Protein AF-0000000065774270 (afdb_homodimer)

Radius of gyration: 23.61 Å; Cα contacts (8 Å, |Δi|>4): 641; chains: 2; bounding box: 42×77×56 Å

Foldseek 3Di:
DDFQQQLQVQLLQLLLLLLCVLVHPQFNAWDDKDTDRQKIKTKTFAADDDDPVSLVSSLVSSVVQLVVQFFWDKDWAFPVVCCVVPNPCQCRVPDDDPPPGIWIWIDRDPGGIHTDDDRHDGTSNVSAHKAFDDWDADNVVRMIMTMMGHDPPPPPD/DDFLQQLQVQLLQLLLLLLCVLVHPQF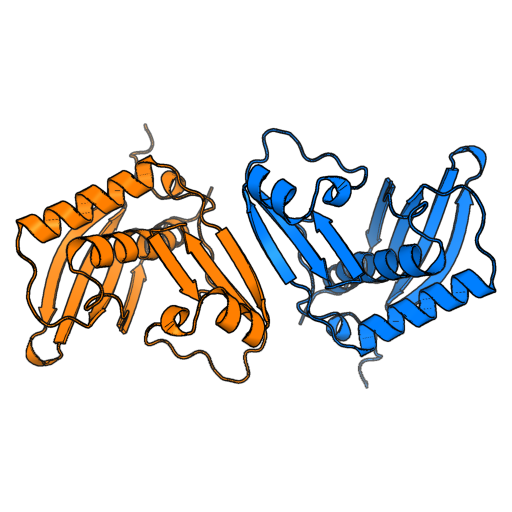NAWPDKDTDRQKIKTKTFAADDDDPVSLVSSLVSSVVQLVVQFFWDKDWAFPVVCCVVPNPCQCRVPDDDPPPGIWIWIDRDPGGIHTDDDRHDGTSNVSAHKAFDDWDADNVVRMIMTMMGHDPPPPPD

Nearest PDB structures (foldseek):
  1v4p-assembly3_C  TM=9.828E-01  e=3.273E-29  Pyrococcus horikoshii
  3rfn-assembly1_A  TM=9.780E-01  e=9.993E-26  Pyrococcus horikoshii OT3
  3rhu-assembly1_A  TM=9.839E-01  e=2.235E-23  Pyrococcus horikoshii OT3
  2zze-assembly2_B  TM=9.474E-01  e=1.975E-15  Pyrococcus horikoshii
  2zzf-assembly1_A  TM=9.538E-01  e=3.855E-15  Pyrococcus horikoshii

Organism: Pyrococcus horikoshii (strain ATCC 700860 / DSM 12428 / JCM 9974 / NBRC 100139 / OT-3) (NCBI:txid70601)

InterPro domains:
  IPR012947 Threonyl/alanyl tRNA synthetase, SAD [PF07973] (104-134)
  IPR018163 Threonyl/alanyl tRNA synthetase, class II-like, putative editing domain superfamily [SSF55186] (5-149)
  IPR051335 Alanyl-tRNA Editing Enzymes [PTHR43462] (6-149)

pLDDT: mean 95.11, std 10.44, range [26.42, 98.94]

Secondary structure (DSSP, 8-state):
---HHHHHHHHHHHHHHHHHHHH-GGG--EEEEEEETTEEEEEEE-SSPPPHHHHHHHHHHHHHHHHTT-B-EEEEEEHHHHHHHH-GGGGTT-PPPTT--EEEEEEETTTEEEE--S---SBGGGT--EEEEEEEEEGGGTEEEEEEEE-------/---HHHHHHHHHHHHHHHHHHHH-GGG--EEEEEEETTEEEEEEE-SSPPPHHHHHHHHHHHHHHHHTT-B-EEEEEEHHHHHHHH-GGGGTT-PPPTT--EEEEEEETTTEEEE--S---SBGGGT--EEEEEEEEEGGGTEEEEEEEE-------

Structure (mmCIF, N/CA/C/O backbone):
data_AF-0000000065774270-model_v1
#
loop_
_entity.id
_entity.type
_entity.pdbx_description
1 polymer 'Alanyl-tRNA editing protein AlaX-S'
#
loop_
_atom_site.group_PDB
_atom_site.id
_atom_site.type_symbol
_atom_site.label_atom_id
_atom_site.label_alt_id
_atom_site.label_comp_id
_atom_site.label_asym_id
_atom_site.label_entity_id
_atom_site.label_seq_id
_atom_site.pdbx_PDB_ins_code
_atom_site.Cartn_x
_atom_site.Cartn_y
_atom_site.Cartn_z
_atom_site.occupancy
_atom_site.B_iso_or_equiv
_atom_site.auth_seq_id
_atom_site.auth_comp_id
_atom_site.auth_asym_id
_atom_site.auth_atom_id
_atom_site.pdbx_PDB_model_num
ATOM 1 N N . MET A 1 1 ? 10.391 1.217 -16.281 1 77.31 1 MET A N 1
ATOM 2 C CA . MET A 1 1 ? 10.32 -0.198 -16.625 1 77.31 1 MET A CA 1
ATOM 3 C C . MET A 1 1 ? 10.789 -1.071 -15.469 1 77.31 1 MET A C 1
ATOM 5 O O . MET A 1 1 ? 11.719 -0.709 -14.75 1 77.31 1 MET A O 1
ATOM 9 N N . TYR A 1 2 ? 10.047 -2.174 -15.117 1 92.12 2 TYR A N 1
ATOM 10 C CA . TYR A 1 2 ? 10.406 -3.051 -14.008 1 92.12 2 TYR A CA 1
ATOM 11 C C . TYR A 1 2 ? 11.578 -3.947 -14.375 1 92.12 2 TYR A C 1
ATOM 13 O O . TYR A 1 2 ? 11.734 -4.336 -15.539 1 92.12 2 TYR A O 1
ATOM 21 N N . SER A 1 3 ? 12.414 -4.199 -13.391 1 95.75 3 SER A N 1
ATOM 22 C CA . SER A 1 3 ? 13.461 -5.191 -13.625 1 95.75 3 SER A CA 1
ATOM 23 C C . SER A 1 3 ? 12.867 -6.559 -13.938 1 95.75 3 SER A C 1
ATOM 25 O O . SER A 1 3 ? 11.727 -6.844 -13.562 1 95.75 3 SER A O 1
ATOM 27 N N . ILE A 1 4 ? 13.648 -7.383 -14.609 1 97.19 4 ILE A N 1
ATOM 28 C CA . ILE A 1 4 ? 13.188 -8.719 -14.953 1 97.19 4 ILE A CA 1
ATOM 29 C C . ILE A 1 4 ? 12.867 -9.5 -13.688 1 97.19 4 ILE A C 1
ATOM 31 O O . ILE A 1 4 ? 11.922 -10.297 -13.656 1 97.19 4 ILE A O 1
ATOM 35 N N . GLU A 1 5 ? 13.562 -9.312 -12.602 1 97.75 5 GLU A N 1
ATOM 36 C CA . GLU A 1 5 ? 13.336 -10.047 -11.359 1 97.75 5 GLU A CA 1
ATOM 37 C C . GLU A 1 5 ? 12.039 -9.609 -10.688 1 97.75 5 GLU A C 1
ATOM 39 O O . GLU A 1 5 ? 11.359 -10.414 -10.047 1 97.75 5 GLU A O 1
ATOM 44 N N . VAL A 1 6 ? 11.664 -8.336 -10.789 1 98.38 6 VAL A N 1
ATOM 45 C CA . VAL A 1 6 ? 10.383 -7.863 -10.273 1 98.38 6 VAL A CA 1
ATOM 46 C C . VAL A 1 6 ? 9.242 -8.516 -11.047 1 98.38 6 VAL A C 1
ATOM 48 O O . VAL A 1 6 ? 8.25 -8.953 -10.453 1 98.38 6 VAL A O 1
ATOM 51 N N . ARG A 1 7 ? 9.43 -8.602 -12.336 1 98.44 7 ARG A N 1
ATOM 52 C CA . ARG A 1 7 ? 8.422 -9.25 -13.164 1 98.44 7 ARG A CA 1
ATOM 53 C C . ARG A 1 7 ? 8.289 -10.727 -12.812 1 98.44 7 ARG A C 1
ATOM 55 O O . ARG A 1 7 ? 7.18 -11.25 -12.711 1 98.44 7 ARG A O 1
ATOM 62 N N . THR A 1 8 ? 9.43 -11.344 -12.586 1 98.62 8 THR A N 1
ATOM 63 C CA . THR A 1 8 ? 9.43 -12.766 -12.266 1 98.62 8 THR A CA 1
ATOM 64 C C . THR A 1 8 ? 8.797 -13.008 -10.891 1 98.62 8 THR A C 1
ATOM 66 O O . THR A 1 8 ? 8.047 -13.969 -10.711 1 98.62 8 THR A O 1
ATOM 69 N N . HIS A 1 9 ? 9.086 -12.203 -9.953 1 98.75 9 HIS A N 1
ATOM 70 C CA . HIS A 1 9 ? 8.461 -12.336 -8.641 1 98.75 9 HIS A CA 1
ATOM 71 C C . HIS A 1 9 ? 6.949 -12.172 -8.727 1 98.75 9 HIS A C 1
ATOM 73 O O . HIS A 1 9 ? 6.199 -12.938 -8.117 1 98.75 9 HIS A O 1
ATOM 79 N N . SER A 1 10 ? 6.527 -11.133 -9.469 1 98.75 10 SER A N 1
ATOM 80 C CA . SER A 1 10 ? 5.094 -10.945 -9.672 1 98.75 10 SER A CA 1
ATOM 81 C C . SER A 1 10 ? 4.453 -12.18 -10.297 1 98.75 10 SER A C 1
ATOM 83 O O . SER A 1 10 ? 3.332 -12.547 -9.945 1 98.75 10 SER A O 1
ATOM 85 N N . ALA A 1 11 ? 5.199 -12.82 -11.172 1 98.88 11 ALA A N 1
ATOM 86 C CA . ALA A 1 11 ? 4.707 -14.023 -11.844 1 98.88 11 ALA A CA 1
ATOM 87 C C . ALA A 1 11 ? 4.469 -15.148 -10.844 1 98.88 11 ALA A C 1
ATOM 89 O O . ALA A 1 11 ? 3.574 -15.977 -11.031 1 98.88 11 ALA A O 1
ATOM 90 N N . LEU A 1 12 ? 5.301 -15.195 -9.789 1 98.75 12 LEU A N 1
ATOM 91 C CA . LEU A 1 12 ? 5.086 -16.203 -8.758 1 98.75 12 LEU A CA 1
ATOM 92 C C . LEU A 1 12 ? 3.658 -16.141 -8.227 1 98.75 12 LEU A C 1
ATOM 94 O O . LEU A 1 12 ? 3.008 -17.188 -8.07 1 98.75 12 LEU A O 1
ATOM 98 N N . HIS A 1 13 ? 3.172 -14.938 -7.969 1 98.81 13 HIS A N 1
ATOM 99 C CA . HIS A 1 13 ? 1.828 -14.75 -7.438 1 98.81 13 HIS A CA 1
ATOM 100 C C . HIS A 1 13 ? 0.771 -15.195 -8.438 1 98.81 13 HIS A C 1
ATOM 102 O O . HIS A 1 13 ? -0.248 -15.781 -8.055 1 98.81 13 HIS A O 1
ATOM 108 N N . VAL A 1 14 ? 0.993 -14.945 -9.68 1 98.94 14 VAL A N 1
ATOM 109 C CA . VAL A 1 14 ? 0.061 -15.336 -10.734 1 98.94 14 VAL A CA 1
ATOM 110 C C . VAL A 1 14 ? 0.044 -16.859 -10.867 1 98.94 14 VAL A C 1
ATOM 112 O O . VAL A 1 14 ? -1.025 -17.469 -10.922 1 98.94 14 VAL A O 1
ATOM 115 N N . VAL A 1 15 ? 1.221 -17.469 -10.898 1 98.94 15 VAL A N 1
ATOM 116 C CA . VAL A 1 15 ? 1.33 -18.906 -11.023 1 98.94 15 VAL A CA 1
ATOM 117 C C . VAL A 1 15 ? 0.677 -19.594 -9.82 1 98.94 15 VAL A C 1
ATOM 119 O O . VAL A 1 15 ? -0.037 -20.578 -9.969 1 98.94 15 VAL A O 1
ATOM 122 N N . LYS A 1 16 ? 0.879 -19.047 -8.656 1 98.75 16 LYS A N 1
ATOM 123 C CA . LYS A 1 16 ? 0.271 -19.594 -7.453 1 98.75 16 LYS A CA 1
ATOM 124 C C . LYS A 1 16 ? -1.251 -19.625 -7.566 1 98.75 16 LYS A C 1
ATOM 126 O O . LYS A 1 16 ? -1.885 -20.625 -7.238 1 98.75 16 LYS A O 1
ATOM 131 N N . GLY A 1 17 ? -1.802 -18.547 -8.039 1 98.69 17 GLY A N 1
ATOM 132 C CA . GLY A 1 17 ? -3.242 -18.531 -8.242 1 98.69 17 GLY A CA 1
ATOM 133 C C . GLY A 1 17 ? -3.725 -19.609 -9.203 1 98.69 17 GLY A C 1
ATOM 134 O O . GLY A 1 17 ? -4.73 -20.266 -8.938 1 98.69 17 GLY A O 1
ATOM 135 N N . ALA A 1 18 ? -3.051 -19.766 -10.242 1 98.88 18 ALA A N 1
ATOM 136 C CA . ALA A 1 18 ? -3.412 -20.766 -11.234 1 98.88 18 ALA A CA 1
ATOM 137 C C . ALA A 1 18 ? -3.314 -22.172 -10.656 1 98.88 18 ALA A C 1
ATOM 139 O O . ALA A 1 18 ? -4.172 -23.031 -10.914 1 98.88 18 ALA A O 1
ATOM 140 N N . VAL A 1 19 ? -2.311 -22.422 -9.875 1 98.81 19 VAL A N 1
ATOM 141 C CA . VAL A 1 19 ? -2.104 -23.719 -9.234 1 98.81 19 VAL A CA 1
ATOM 142 C C . VAL A 1 19 ? -3.301 -24.047 -8.352 1 98.81 19 VAL A C 1
ATOM 144 O O . VAL A 1 19 ? -3.85 -25.156 -8.422 1 98.81 19 VAL A O 1
ATOM 147 N N . VAL A 1 20 ? -3.738 -23.125 -7.586 1 98.69 20 VAL A N 1
ATOM 148 C CA . VAL A 1 20 ? -4.848 -23.359 -6.668 1 98.69 20 VAL A CA 1
ATOM 149 C C . VAL A 1 20 ? -6.141 -23.562 -7.457 1 98.69 20 VAL A C 1
ATOM 151 O O . VAL A 1 20 ? -6.965 -24.406 -7.102 1 98.69 20 VAL A O 1
ATOM 154 N N . LYS A 1 21 ? -6.277 -22.828 -8.531 1 98.69 21 LYS A N 1
ATOM 155 C CA . LYS A 1 21 ? -7.477 -22.953 -9.352 1 98.69 21 LYS A CA 1
ATOM 156 C C . LYS A 1 21 ? -7.566 -24.328 -9.992 1 98.69 21 LYS A C 1
ATOM 158 O O . LYS A 1 21 ? -8.656 -24.891 -10.117 1 98.69 21 LYS A O 1
ATOM 163 N N . VAL A 1 22 ? -6.465 -24.891 -10.359 1 98.81 22 VAL A N 1
ATOM 164 C CA . VAL A 1 22 ? -6.449 -26.141 -11.125 1 98.81 22 VAL A CA 1
ATOM 165 C C . VAL A 1 22 ? -6.375 -27.328 -10.164 1 98.81 22 VAL A C 1
ATOM 167 O O . VAL A 1 22 ? -7.109 -28.312 -10.328 1 98.81 22 VAL A O 1
ATOM 170 N N . LEU A 1 23 ? -5.52 -27.25 -9.141 1 98.62 23 LEU A N 1
ATOM 171 C CA . LEU A 1 23 ? -5.242 -28.406 -8.297 1 98.62 23 LEU A CA 1
ATOM 172 C C . LEU A 1 23 ? -6.09 -28.375 -7.031 1 98.62 23 LEU A C 1
ATOM 174 O O . LEU A 1 23 ? -6.16 -29.375 -6.305 1 98.62 23 LEU A O 1
ATOM 178 N N . GLY A 1 24 ? -6.672 -27.188 -6.746 1 98.12 24 GLY A N 1
ATOM 179 C CA . GLY A 1 24 ? -7.531 -27.062 -5.578 1 98.12 24 GLY A CA 1
ATOM 180 C C . GLY A 1 24 ? -6.809 -26.516 -4.359 1 98.12 24 GLY A C 1
ATOM 181 O O . GLY A 1 24 ? -5.605 -26.266 -4.406 1 98.12 24 GLY A O 1
ATOM 182 N N . SER A 1 25 ? -7.57 -26.391 -3.264 1 96.44 25 SER A N 1
ATOM 183 C CA . SER A 1 25 ? -7.098 -25.719 -2.057 1 96.44 25 SER A CA 1
ATOM 184 C C . SER A 1 25 ? -6.012 -26.531 -1.36 1 96.44 25 SER A C 1
ATOM 186 O O . SER A 1 25 ? -5.27 -26 -0.529 1 96.44 25 SER A O 1
ATOM 188 N N . GLU A 1 26 ? -5.902 -27.75 -1.667 1 96.44 26 GLU A N 1
ATOM 189 C CA . GLU A 1 26 ? -4.871 -28.594 -1.073 1 96.44 26 GLU A CA 1
ATOM 190 C C . GLU A 1 26 ? -3.479 -28.156 -1.517 1 96.44 26 GLU A C 1
ATOM 192 O O . GLU A 1 26 ? -2.482 -28.5 -0.878 1 96.44 26 GLU A O 1
ATOM 197 N N . ALA A 1 27 ? -3.414 -27.375 -2.564 1 98 27 ALA A N 1
ATOM 198 C CA . ALA A 1 27 ? -2.129 -26.922 -3.094 1 98 27 ALA A CA 1
ATOM 199 C C . ALA A 1 27 ? -1.868 -25.469 -2.748 1 98 27 ALA A C 1
ATOM 201 O O . ALA A 1 27 ? -1.008 -24.812 -3.352 1 98 27 ALA A O 1
ATOM 202 N N . LYS A 1 28 ? -2.576 -24.953 -1.758 1 96.62 28 LYS A N 1
ATOM 203 C CA . LYS A 1 28 ? -2.557 -23.516 -1.537 1 96.62 28 LYS A CA 1
ATOM 204 C C . LYS A 1 28 ? -1.363 -23.109 -0.677 1 96.62 28 LYS A C 1
ATOM 206 O O . LYS A 1 28 ? -1.035 -21.922 -0.583 1 96.62 28 LYS A O 1
ATOM 211 N N . TRP A 1 29 ? -0.639 -24.031 -0.075 1 96.62 29 TRP A N 1
ATOM 212 C CA . TRP A 1 29 ? 0.408 -23.688 0.883 1 96.62 29 TRP A CA 1
ATOM 213 C C . TRP A 1 29 ? 1.772 -23.641 0.205 1 96.62 29 TRP A C 1
ATOM 215 O O . TRP A 1 29 ? 2.33 -24.688 -0.158 1 96.62 29 TRP A O 1
ATOM 225 N N . THR A 1 30 ? 2.309 -22.469 0.099 1 97.75 30 THR A N 1
ATOM 226 C CA . THR A 1 30 ? 3.648 -22.312 -0.45 1 97.75 30 THR A CA 1
ATOM 227 C C . THR A 1 30 ? 4.707 -22.672 0.584 1 97.75 30 THR A C 1
ATOM 229 O O . THR A 1 30 ? 4.684 -22.188 1.712 1 97.75 30 THR A O 1
ATOM 232 N N . TYR A 1 31 ? 5.562 -23.547 0.215 1 96.94 31 TYR A N 1
ATOM 233 C CA . TYR A 1 31 ? 6.664 -24 1.057 1 96.94 31 TYR A CA 1
ATOM 234 C C . TYR A 1 31 ? 7.914 -23.156 0.824 1 96.94 31 TYR A C 1
ATOM 236 O O . TYR A 1 31 ? 8.625 -22.812 1.772 1 96.94 31 TYR A O 1
ATOM 244 N N . SER A 1 32 ? 8.203 -22.859 -0.424 1 96.56 32 SER A N 1
ATOM 245 C CA . SER A 1 32 ? 9.375 -22.062 -0.783 1 96.56 32 SER A CA 1
ATOM 246 C C . SER A 1 32 ? 9.266 -21.531 -2.207 1 96.56 32 SER A C 1
ATOM 248 O O . SER A 1 32 ? 8.445 -22.016 -2.996 1 96.56 32 SER A O 1
ATOM 250 N N . THR A 1 33 ? 10.047 -20.484 -2.441 1 97.69 33 THR A N 1
ATOM 251 C CA . THR A 1 33 ? 10.148 -19.906 -3.781 1 97.69 33 THR A CA 1
ATOM 252 C C . THR A 1 33 ? 11.602 -19.547 -4.102 1 97.69 33 THR A C 1
ATOM 254 O O . THR A 1 33 ? 12.414 -19.359 -3.191 1 97.69 33 THR A O 1
ATOM 257 N N . TYR A 1 34 ? 11.875 -19.438 -5.418 1 97.62 34 TYR A N 1
ATOM 258 C CA . TYR A 1 34 ? 13.164 -18.984 -5.926 1 97.62 34 TYR A CA 1
ATOM 259 C C . TYR A 1 34 ? 12.992 -18.141 -7.176 1 97.62 34 TYR A C 1
ATOM 261 O O . TYR A 1 34 ? 12.172 -18.453 -8.039 1 97.62 34 TYR A O 1
ATOM 269 N N . VAL A 1 35 ? 13.742 -17.016 -7.242 1 98.31 35 VAL A N 1
ATOM 270 C CA . VAL A 1 35 ? 13.742 -16.156 -8.414 1 98.31 35 VAL A CA 1
ATOM 271 C C . VAL A 1 35 ? 15.18 -15.875 -8.852 1 98.31 35 VAL A C 1
ATOM 273 O O . VAL A 1 35 ? 16.031 -15.492 -8.039 1 98.31 35 VAL A O 1
ATOM 276 N N . LYS A 1 36 ? 15.484 -16.109 -10.07 1 97.94 36 LYS A N 1
ATOM 277 C CA . LYS A 1 36 ? 16.766 -15.773 -10.695 1 97.94 36 LYS A CA 1
ATOM 278 C C . LYS A 1 36 ? 16.562 -15.289 -12.125 1 97.94 36 LYS A C 1
ATOM 280 O O . LYS A 1 36 ? 16.328 -16.078 -13.039 1 97.94 36 LYS A O 1
ATOM 285 N N . GLY A 1 37 ? 16.781 -13.984 -12.219 1 97.44 37 GLY A N 1
ATOM 286 C CA . GLY A 1 37 ? 16.5 -13.43 -13.531 1 97.44 37 GLY A CA 1
ATOM 287 C C . GLY A 1 37 ? 15.078 -13.648 -13.992 1 97.44 37 GLY A C 1
ATOM 288 O O . GLY A 1 37 ? 14.133 -13.32 -13.273 1 97.44 37 GLY A O 1
ATOM 289 N N . ASN A 1 38 ? 14.906 -14.25 -15.18 1 98.31 38 ASN A N 1
ATOM 290 C CA . ASN A 1 38 ? 13.57 -14.477 -15.727 1 98.31 38 ASN A CA 1
ATOM 291 C C . ASN A 1 38 ? 13.031 -15.852 -15.336 1 98.31 38 ASN A C 1
ATOM 293 O O . ASN A 1 38 ? 12.039 -16.312 -15.906 1 98.31 38 ASN A O 1
ATOM 297 N N . LYS A 1 39 ? 13.711 -16.484 -14.398 1 98.62 39 LYS A N 1
ATOM 298 C CA . LYS A 1 39 ? 13.289 -17.812 -13.984 1 98.62 39 LYS A CA 1
ATOM 299 C C . LYS A 1 39 ? 12.789 -17.812 -12.547 1 98.62 39 LYS A C 1
ATOM 301 O O . LYS A 1 39 ? 13.359 -17.141 -11.688 1 98.62 39 LYS A O 1
ATOM 306 N N . GLY A 1 40 ? 11.734 -18.625 -12.328 1 98.56 40 GLY A N 1
ATOM 307 C CA . GLY A 1 40 ? 11.188 -18.797 -10.992 1 98.56 40 GLY A CA 1
ATOM 308 C C . GLY A 1 40 ? 10.82 -20.234 -10.68 1 98.56 40 GLY A C 1
ATOM 309 O O . GLY A 1 40 ? 10.57 -21.031 -11.594 1 98.56 40 GLY A O 1
ATOM 310 N N . VAL A 1 41 ? 10.867 -20.578 -9.398 1 98.81 41 VAL A N 1
ATOM 311 C CA . VAL A 1 41 ? 10.391 -21.859 -8.898 1 98.81 41 VAL A CA 1
ATOM 312 C C . VAL A 1 41 ? 9.375 -21.641 -7.781 1 98.81 41 VAL A C 1
ATOM 314 O O . VAL A 1 41 ? 9.648 -20.906 -6.828 1 98.81 41 VAL A O 1
ATOM 317 N N . LEU A 1 42 ? 8.25 -22.156 -7.922 1 98.69 42 LEU A N 1
ATOM 318 C CA . LEU A 1 42 ? 7.23 -22.219 -6.879 1 98.69 42 LEU A CA 1
ATOM 319 C C . LEU A 1 42 ? 7.133 -23.609 -6.289 1 98.69 42 LEU A C 1
ATOM 321 O O . LEU A 1 42 ? 6.934 -24.594 -7.02 1 98.69 42 LEU A O 1
ATOM 325 N N . ILE A 1 43 ? 7.273 -23.719 -5.027 1 98.56 43 ILE A N 1
ATOM 326 C CA . ILE A 1 43 ? 7.168 -25.016 -4.348 1 98.56 43 ILE A CA 1
ATOM 327 C C . ILE A 1 43 ? 5.98 -24.984 -3.387 1 98.56 43 ILE A C 1
ATOM 329 O O . ILE A 1 43 ? 5.906 -24.141 -2.496 1 98.56 43 ILE A O 1
ATOM 333 N N . VAL A 1 44 ? 5.082 -25.938 -3.523 1 98.5 44 VAL A N 1
ATOM 334 C CA . VAL A 1 44 ? 3.9 -25.984 -2.67 1 98.5 44 VAL A CA 1
ATOM 335 C C . VAL A 1 44 ? 3.754 -27.375 -2.072 1 98.5 44 VAL A C 1
ATOM 337 O O . VAL A 1 44 ? 4.293 -28.344 -2.609 1 98.5 44 VAL A O 1
ATOM 340 N N . LYS A 1 45 ? 3.023 -27.453 -0.981 1 98 45 LYS A N 1
ATOM 341 C CA . LYS A 1 45 ? 2.59 -28.75 -0.468 1 98 45 LYS A CA 1
ATOM 342 C C . LYS A 1 45 ? 1.51 -29.359 -1.358 1 98 45 LYS A C 1
ATOM 344 O O . LYS A 1 45 ? 0.55 -28.688 -1.731 1 98 45 LYS A O 1
ATOM 349 N N . PHE A 1 46 ? 1.739 -30.594 -1.625 1 97.88 46 PHE A N 1
ATOM 350 C CA . PHE A 1 46 ? 0.76 -31.312 -2.43 1 97.88 46 PHE A CA 1
ATOM 351 C C . PHE A 1 46 ? 0.98 -32.812 -2.334 1 97.88 46 PHE A C 1
ATOM 353 O O . PHE A 1 46 ? 1.993 -33.281 -1.796 1 97.88 46 PHE A O 1
ATOM 360 N N . ASP A 1 47 ? 0.007 -33.531 -2.789 1 96.75 47 ASP A N 1
ATOM 361 C CA . ASP A 1 47 ? 0.08 -34.969 -2.41 1 96.75 47 ASP A CA 1
ATOM 362 C C . ASP A 1 47 ? 0.174 -35.844 -3.643 1 96.75 47 ASP A C 1
ATOM 364 O O . ASP A 1 47 ? 0.172 -37.062 -3.525 1 96.75 47 ASP A O 1
ATOM 368 N N . ARG A 1 48 ? 0.246 -35.312 -4.875 1 97.06 48 ARG A N 1
ATOM 369 C CA . ARG A 1 48 ? 0.387 -36.125 -6.078 1 97.06 48 ARG A CA 1
ATOM 370 C C . ARG A 1 48 ? 1.023 -35.312 -7.211 1 97.06 48 ARG A C 1
ATOM 372 O O . ARG A 1 48 ? 1.081 -34.094 -7.156 1 97.06 48 ARG A O 1
ATOM 379 N N . LYS A 1 49 ? 1.461 -36.031 -8.227 1 96.56 49 LYS A N 1
ATOM 380 C CA . LYS A 1 49 ? 1.934 -35.406 -9.453 1 96.56 49 LYS A CA 1
ATOM 381 C C . LYS A 1 49 ? 0.765 -34.969 -10.328 1 96.56 49 LYS A C 1
ATOM 383 O O . LYS A 1 49 ? -0.137 -35.75 -10.617 1 96.56 49 LYS A O 1
ATOM 388 N N . PRO A 1 50 ? 0.774 -33.75 -10.703 1 98.25 50 PRO A N 1
ATOM 389 C CA . PRO A 1 50 ? -0.277 -33.344 -11.633 1 98.25 50 PRO A CA 1
ATOM 390 C C . PRO A 1 50 ? -0.174 -34.031 -12.992 1 98.25 50 PRO A C 1
ATOM 392 O O . PRO A 1 50 ? 0.923 -34.406 -13.414 1 98.25 50 PRO A O 1
ATOM 395 N N . SER A 1 51 ? -1.302 -34.188 -13.641 1 98.19 51 SER A N 1
ATOM 396 C CA . SER A 1 51 ? -1.295 -34.688 -15.008 1 98.19 51 SER A CA 1
ATOM 397 C C . SER A 1 51 ? -0.753 -33.625 -15.977 1 98.19 51 SER A C 1
ATOM 399 O O . SER A 1 51 ? -0.652 -32.469 -15.633 1 98.19 51 SER A O 1
ATOM 401 N N . ASP A 1 52 ? -0.414 -34.188 -17.188 1 97.88 52 ASP A N 1
ATOM 402 C CA . ASP A 1 52 ? 0.034 -33.25 -18.219 1 97.88 52 ASP A CA 1
ATOM 403 C C . ASP A 1 52 ? -1.05 -32.219 -18.547 1 97.88 52 ASP A C 1
ATOM 405 O O . ASP A 1 52 ? -0.747 -31.078 -18.844 1 97.88 52 ASP A O 1
ATOM 409 N N . GLU A 1 53 ? -2.238 -32.656 -18.531 1 98.44 53 GLU A N 1
ATOM 410 C CA . GLU A 1 53 ? -3.357 -31.766 -18.781 1 98.44 53 GLU A CA 1
ATOM 411 C C . GLU A 1 53 ? -3.467 -30.688 -17.719 1 98.44 53 GLU A C 1
ATOM 413 O O . GLU A 1 53 ? -3.688 -29.516 -18.016 1 98.44 53 GLU A O 1
ATOM 418 N N . GLU A 1 54 ? -3.305 -31.047 -16.453 1 98.75 54 GLU A N 1
ATOM 419 C CA . GLU A 1 54 ? -3.342 -30.094 -15.344 1 98.75 54 GLU A CA 1
ATOM 420 C C . GLU A 1 54 ? -2.225 -29.062 -15.461 1 98.75 54 GLU A C 1
ATOM 422 O O . GLU A 1 54 ? -2.441 -27.875 -15.219 1 98.75 54 GLU A O 1
ATOM 427 N N . ILE A 1 55 ? -1.065 -29.516 -15.875 1 98.75 55 ILE A N 1
ATOM 428 C CA . ILE A 1 55 ? 0.083 -28.625 -16.031 1 98.75 55 ILE A CA 1
ATOM 429 C C . ILE A 1 55 ? -0.181 -27.625 -17.141 1 98.75 55 ILE A C 1
ATOM 431 O O . ILE A 1 55 ? 0.064 -26.438 -16.984 1 98.75 55 ILE A O 1
ATOM 435 N N . ARG A 1 56 ? -0.726 -28.125 -18.25 1 98.62 56 ARG A N 1
ATOM 436 C CA . ARG A 1 56 ? -1.073 -27.234 -19.359 1 98.62 56 ARG A CA 1
ATOM 437 C C . ARG A 1 56 ? -2.129 -26.219 -18.938 1 98.62 56 ARG A C 1
ATOM 439 O O . ARG A 1 56 ? -2.074 -25.062 -19.344 1 98.62 56 ARG A O 1
ATOM 446 N N . GLU A 1 57 ? -2.994 -26.719 -18.125 1 98.81 57 GLU A N 1
ATOM 447 C CA . GLU A 1 57 ? -4.066 -25.828 -17.672 1 98.81 57 GLU A CA 1
ATOM 448 C C . GLU A 1 57 ? -3.531 -24.75 -16.75 1 98.81 57 GLU A C 1
ATOM 450 O O . GLU A 1 57 ? -3.994 -23.609 -16.781 1 98.81 57 GLU A O 1
ATOM 455 N N . ILE A 1 58 ? -2.605 -25.047 -15.922 1 98.88 58 ILE A N 1
ATOM 456 C CA . ILE A 1 58 ? -1.972 -24.062 -15.047 1 98.88 58 ILE A CA 1
ATOM 457 C C . ILE A 1 58 ? -1.315 -22.969 -15.891 1 98.88 58 ILE A C 1
ATOM 459 O O . ILE A 1 58 ? -1.51 -21.781 -15.633 1 98.88 58 ILE A O 1
ATOM 463 N N . GLU A 1 59 ? -0.584 -23.375 -16.875 1 98.88 59 GLU A N 1
ATOM 464 C CA . GLU A 1 59 ? 0.069 -22.422 -17.766 1 98.88 59 GLU A CA 1
ATOM 465 C C . GLU A 1 59 ? -0.954 -21.547 -18.484 1 98.88 59 GLU A C 1
ATOM 467 O O . GLU A 1 59 ? -0.799 -20.328 -18.547 1 98.88 59 GLU A O 1
ATOM 472 N N . ARG A 1 60 ? -1.974 -22.203 -18.969 1 98.88 60 ARG A N 1
ATOM 473 C CA . ARG A 1 60 ? -3.014 -21.484 -19.703 1 98.88 60 ARG A CA 1
ATOM 474 C C . ARG A 1 60 ? -3.68 -20.438 -18.828 1 98.88 60 ARG A C 1
ATOM 476 O O . ARG A 1 60 ? -3.801 -19.281 -19.203 1 98.88 60 ARG A O 1
ATOM 483 N N . LEU A 1 61 ? -4.078 -20.844 -17.641 1 98.88 61 LEU A N 1
ATOM 484 C CA . LEU A 1 61 ? -4.781 -19.953 -16.734 1 98.88 61 LEU A CA 1
ATOM 485 C C . LEU A 1 61 ? -3.869 -18.812 -16.281 1 98.88 61 LEU A C 1
ATOM 487 O O . LEU A 1 61 ? -4.309 -17.672 -16.141 1 98.88 61 LEU A O 1
ATOM 491 N N . ALA A 1 62 ? -2.629 -19.141 -16 1 98.94 62 ALA A N 1
ATOM 492 C CA . ALA A 1 62 ? -1.672 -18.109 -15.633 1 98.94 62 ALA A CA 1
ATOM 493 C C . ALA A 1 62 ? -1.564 -17.047 -16.734 1 98.94 62 ALA A C 1
ATOM 495 O O . ALA A 1 62 ? -1.624 -15.844 -16.453 1 98.94 62 ALA A O 1
ATOM 496 N N . ASN A 1 63 ? -1.437 -17.469 -17.922 1 98.81 63 ASN A N 1
ATOM 497 C CA . ASN A 1 63 ? -1.285 -16.531 -19.031 1 98.81 63 ASN A CA 1
ATOM 498 C C . ASN A 1 63 ? -2.588 -15.797 -19.328 1 98.81 63 ASN A C 1
ATOM 500 O O . ASN A 1 63 ? -2.566 -14.633 -19.75 1 98.81 63 ASN A O 1
ATOM 504 N N . GLU A 1 64 ? -3.674 -16.484 -19.109 1 98.88 64 GLU A N 1
ATOM 505 C CA . GLU A 1 64 ? -4.945 -15.781 -19.203 1 98.88 64 GLU A CA 1
ATOM 506 C C . GLU A 1 64 ? -5.023 -14.641 -18.203 1 98.88 64 GLU A C 1
ATOM 508 O O . GLU A 1 64 ? -5.484 -13.547 -18.516 1 98.88 64 GLU A O 1
ATOM 513 N N . LYS A 1 65 ? -4.547 -14.906 -16.984 1 98.88 65 LYS A N 1
ATOM 514 C CA . LYS A 1 65 ? -4.535 -13.867 -15.961 1 98.88 65 LYS A CA 1
ATOM 515 C C . LYS A 1 65 ? -3.594 -12.727 -16.344 1 98.88 65 LYS A C 1
ATOM 517 O O . LYS A 1 65 ? -3.881 -11.555 -16.078 1 98.88 65 LYS A O 1
ATOM 522 N N . VAL A 1 66 ? -2.453 -13.023 -16.953 1 98.62 66 VAL A N 1
ATOM 523 C CA . VAL A 1 66 ? -1.532 -12.016 -17.469 1 98.62 66 VAL A CA 1
ATOM 524 C C . VAL A 1 66 ? -2.234 -11.164 -18.516 1 98.62 66 VAL A C 1
ATOM 526 O O . VAL A 1 66 ? -2.172 -9.93 -18.469 1 98.62 66 VAL A O 1
ATOM 529 N N . LYS A 1 67 ? -2.941 -11.773 -19.375 1 98.5 67 LYS A N 1
ATOM 530 C CA . LYS A 1 67 ? -3.629 -11.07 -20.469 1 98.5 67 LYS A CA 1
ATOM 531 C C . LYS A 1 67 ? -4.73 -10.172 -19.922 1 98.5 67 LYS A C 1
ATOM 533 O O . LYS A 1 67 ? -5.004 -9.109 -20.484 1 98.5 67 LYS A O 1
ATOM 538 N N . GLU A 1 68 ? -5.324 -10.586 -18.844 1 98.5 68 GLU A N 1
ATOM 539 C CA . GLU A 1 68 ? -6.379 -9.797 -18.219 1 98.5 68 GLU A CA 1
ATOM 540 C C . GLU A 1 68 ? -5.848 -8.445 -17.75 1 98.5 68 GLU A C 1
ATOM 542 O O . GLU A 1 68 ? -6.625 -7.527 -17.469 1 98.5 68 GLU A O 1
ATOM 547 N N . ASN A 1 69 ? -4.527 -8.406 -17.625 1 98.12 69 ASN A N 1
ATOM 548 C CA . ASN A 1 69 ? -3.91 -7.184 -17.141 1 98.12 69 ASN A CA 1
ATOM 549 C C . ASN A 1 69 ? -4.547 -6.723 -15.828 1 98.12 69 ASN A C 1
ATOM 551 O O . ASN A 1 69 ? -4.855 -5.539 -15.664 1 98.12 69 ASN A O 1
ATOM 555 N N . ALA A 1 70 ? -4.805 -7.676 -14.922 1 98.06 70 ALA A N 1
ATOM 556 C CA . ALA A 1 70 ? -5.465 -7.402 -13.648 1 98.06 70 ALA A CA 1
ATOM 557 C C . ALA A 1 70 ? -4.566 -6.59 -12.727 1 98.06 70 ALA A C 1
ATOM 559 O O . ALA A 1 70 ? -3.348 -6.785 -12.703 1 98.06 70 ALA A O 1
ATOM 560 N N . PRO A 1 71 ? -5.133 -5.707 -11.898 1 98.19 71 PRO A N 1
ATOM 561 C CA . PRO A 1 71 ? -4.324 -4.953 -10.938 1 98.19 71 PRO A CA 1
ATOM 562 C C . PRO A 1 71 ? -3.719 -5.84 -9.852 1 98.19 71 PRO A C 1
ATOM 564 O O . PRO A 1 71 ? -4.363 -6.785 -9.391 1 98.19 71 PRO A O 1
ATOM 567 N N . ILE A 1 72 ? -2.52 -5.59 -9.555 1 98.69 72 ILE A N 1
ATOM 568 C CA . ILE A 1 72 ? -1.893 -6.117 -8.344 1 98.69 72 ILE A CA 1
ATOM 569 C C . ILE A 1 72 ? -1.95 -5.074 -7.234 1 98.69 72 ILE A C 1
ATOM 571 O O . ILE A 1 72 ? -1.196 -4.098 -7.254 1 98.69 72 ILE A O 1
ATOM 575 N N . LYS A 1 73 ? -2.838 -5.281 -6.273 1 98.62 73 LYS A N 1
ATOM 576 C CA . LYS A 1 73 ? -3.096 -4.32 -5.207 1 98.62 73 LYS A CA 1
ATOM 577 C C . LYS A 1 73 ? -2.168 -4.562 -4.016 1 98.62 73 LYS A C 1
ATOM 579 O O . LYS A 1 73 ? -1.861 -5.707 -3.684 1 98.62 73 LYS A O 1
ATOM 584 N N . ILE A 1 74 ? -1.762 -3.461 -3.398 1 98.38 74 ILE A N 1
ATOM 585 C CA . ILE A 1 74 ? -0.879 -3.561 -2.24 1 98.38 74 ILE A CA 1
ATOM 586 C C . ILE A 1 74 ? -1.525 -2.875 -1.039 1 98.38 74 ILE A C 1
ATOM 588 O O . ILE A 1 74 ? -2.02 -1.749 -1.149 1 98.38 74 ILE A O 1
ATOM 592 N N . TYR A 1 75 ? -1.569 -3.545 0.094 1 97.75 75 TYR A N 1
ATOM 593 C CA . TYR A 1 75 ? -2.049 -3.045 1.377 1 97.75 75 TYR A CA 1
ATOM 594 C C . TYR A 1 75 ? -0.945 -3.084 2.426 1 97.75 75 TYR A C 1
ATOM 596 O O . TYR A 1 75 ? -0.438 -4.156 2.764 1 97.75 75 TYR A O 1
ATOM 604 N N . GLU A 1 76 ? -0.528 -1.97 2.826 1 97.5 76 GLU A N 1
ATOM 605 C CA . GLU A 1 76 ? 0.376 -1.899 3.971 1 97.5 76 GLU A CA 1
ATOM 606 C C . GLU A 1 76 ? -0.375 -1.524 5.246 1 97.5 76 GLU A C 1
ATOM 608 O O . GLU A 1 76 ? -0.729 -0.36 5.445 1 97.5 76 GLU A O 1
ATOM 613 N N . LEU A 1 77 ? -0.55 -2.49 6.172 1 97.5 77 LEU A N 1
ATOM 614 C CA . LEU A 1 77 ? -1.474 -2.4 7.297 1 97.5 77 LEU A CA 1
ATOM 615 C C . LEU A 1 77 ? -0.843 -2.965 8.562 1 97.5 77 LEU A C 1
ATOM 617 O O . LEU A 1 77 ? 0.06 -3.801 8.492 1 97.5 77 LEU A O 1
ATOM 621 N N . PRO A 1 78 ? -1.457 -2.531 9.68 1 96.69 78 PRO A N 1
ATOM 622 C CA . PRO A 1 78 ? -1.118 -3.264 10.906 1 96.69 78 PRO A CA 1
ATOM 623 C C . PRO A 1 78 ? -1.471 -4.746 10.82 1 96.69 78 PRO A C 1
ATOM 625 O O . PRO A 1 78 ? -2.49 -5.109 10.227 1 96.69 78 PRO A O 1
ATOM 628 N N . ARG A 1 79 ? -0.652 -5.555 11.469 1 96.44 79 ARG A N 1
ATOM 629 C CA . ARG A 1 79 ? -0.774 -7.008 11.406 1 96.44 79 ARG A CA 1
ATOM 630 C C . ARG A 1 79 ? -2.188 -7.453 11.766 1 96.44 79 ARG A C 1
ATOM 632 O O . ARG A 1 79 ? -2.811 -8.219 11.023 1 96.44 79 ARG A O 1
ATOM 639 N N . GLU A 1 80 ? -2.74 -6.965 12.859 1 96.31 80 GLU A N 1
ATOM 640 C CA . GLU A 1 80 ? -4.062 -7.379 13.312 1 96.31 80 GLU A CA 1
ATOM 641 C C . GLU A 1 80 ? -5.133 -7.047 12.273 1 96.31 80 GLU A C 1
ATOM 643 O O . GLU A 1 80 ? -6.016 -7.863 12 1 96.31 80 GLU A O 1
ATOM 648 N N . GLU A 1 81 ? -5.035 -5.883 11.672 1 96.5 81 GLU A N 1
ATOM 649 C CA . GLU A 1 81 ? -5.992 -5.473 10.648 1 96.5 81 GLU A CA 1
ATOM 650 C C . GLU A 1 81 ? -5.855 -6.328 9.391 1 96.5 81 GLU A C 1
ATOM 652 O O . GLU A 1 81 ? -6.859 -6.734 8.797 1 96.5 81 GLU A O 1
ATOM 657 N N . ALA A 1 82 ? -4.664 -6.582 8.992 1 97.25 82 ALA A N 1
ATOM 658 C CA . ALA A 1 82 ? -4.418 -7.445 7.836 1 97.25 82 ALA A CA 1
ATOM 659 C C . ALA A 1 82 ? -5.008 -8.836 8.055 1 97.25 82 ALA A C 1
ATOM 661 O O . ALA A 1 82 ? -5.664 -9.391 7.168 1 97.25 82 ALA A O 1
ATOM 662 N N . GLU A 1 83 ? -4.777 -9.375 9.203 1 96.62 83 GLU A N 1
ATOM 663 C CA . GLU A 1 83 ? -5.273 -10.711 9.531 1 96.62 83 GLU A CA 1
ATOM 664 C C . GLU A 1 83 ? -6.797 -10.742 9.562 1 96.62 83 GLU A C 1
ATOM 666 O O . GLU A 1 83 ? -7.41 -11.727 9.156 1 96.62 83 GLU A O 1
ATOM 671 N N . LYS A 1 84 ? -7.367 -9.656 10 1 97.44 84 LYS A N 1
ATOM 672 C CA . LYS A 1 84 ? -8.828 -9.562 10.016 1 97.44 84 LYS A CA 1
ATOM 673 C C . LYS A 1 84 ? -9.383 -9.477 8.602 1 97.44 84 LYS A C 1
ATOM 675 O O . LYS A 1 84 ? -10.406 -10.094 8.289 1 97.44 84 LYS A O 1
ATOM 680 N N . MET A 1 85 ? -8.719 -8.766 7.777 1 96.25 85 MET A N 1
ATOM 681 C CA . MET A 1 85 ? -9.219 -8.492 6.434 1 96.25 85 MET A CA 1
ATOM 682 C C . MET A 1 85 ? -8.992 -9.688 5.516 1 96.25 85 MET A C 1
ATOM 684 O O . MET A 1 85 ? -9.828 -9.992 4.664 1 96.25 85 MET A O 1
ATOM 688 N N . PHE A 1 86 ? -7.789 -10.391 5.664 1 97 86 PHE A N 1
ATOM 689 C CA . PHE A 1 86 ? -7.395 -11.344 4.629 1 97 86 PHE A CA 1
ATOM 690 C C . PHE A 1 86 ? -7.246 -12.742 5.207 1 97 86 PHE A C 1
ATOM 692 O O . PHE A 1 86 ? -7.133 -13.719 4.461 1 97 86 PHE A O 1
ATOM 699 N N . GLY A 1 87 ? -7.27 -12.883 6.547 1 95.38 87 GLY A N 1
ATOM 700 C CA . GLY A 1 87 ? -7.031 -14.164 7.191 1 95.38 87 GLY A CA 1
ATOM 701 C C . GLY A 1 87 ? -5.559 -14.5 7.324 1 95.38 87 GLY A C 1
ATOM 702 O O . GLY A 1 87 ? -4.715 -13.898 6.656 1 95.38 87 GLY A O 1
ATOM 703 N N . GLU A 1 88 ? -5.246 -15.5 8.023 1 93.25 88 GLU A N 1
ATOM 704 C CA . GLU A 1 88 ? -3.861 -15.852 8.32 1 93.25 88 GLU A CA 1
ATOM 705 C C . GLU A 1 88 ? -3.262 -16.719 7.211 1 93.25 88 GLU A C 1
ATOM 707 O O . GLU A 1 88 ? -2.045 -16.906 7.16 1 93.25 88 GLU A O 1
ATOM 712 N N . ASP A 1 89 ? -4.105 -17.172 6.312 1 93.62 89 ASP A N 1
ATOM 713 C CA . ASP A 1 89 ? -3.605 -18 5.219 1 93.62 89 ASP A CA 1
ATOM 714 C C . ASP A 1 89 ? -2.67 -17.203 4.316 1 93.62 89 ASP A C 1
ATOM 716 O O . ASP A 1 89 ? -1.903 -17.781 3.541 1 93.62 89 ASP A O 1
ATOM 720 N N . MET A 1 90 ? -2.662 -15.867 4.492 1 95.38 90 MET A N 1
ATOM 721 C CA . MET A 1 90 ? -1.83 -15.016 3.643 1 95.38 90 MET A CA 1
ATOM 722 C C . MET A 1 90 ? -0.349 -15.258 3.918 1 95.38 90 MET A C 1
ATOM 724 O O . MET A 1 90 ? 0.506 -14.859 3.125 1 95.38 90 MET A O 1
ATOM 728 N N . TYR A 1 91 ? -0.061 -15.922 5.004 1 94.62 91 TYR A N 1
ATOM 729 C CA . TYR A 1 91 ? 1.329 -16.141 5.391 1 94.62 91 TYR A CA 1
ATOM 730 C C . TYR A 1 91 ? 1.9 -17.375 4.695 1 94.62 91 TYR A C 1
ATOM 732 O O . TYR A 1 91 ? 3.115 -17.594 4.703 1 94.62 91 TYR A O 1
ATOM 740 N N . ASP A 1 92 ? 1.068 -18.141 4.09 1 94.62 92 ASP A N 1
ATOM 741 C CA . ASP A 1 92 ? 1.523 -19.438 3.625 1 94.62 92 ASP A CA 1
ATOM 742 C C . ASP A 1 92 ? 2.305 -20.172 4.715 1 94.62 92 ASP A C 1
ATOM 744 O O . ASP A 1 92 ? 1.852 -20.266 5.859 1 94.62 92 ASP A O 1
ATOM 748 N N . LEU A 1 93 ? 3.365 -20.828 4.332 1 91.38 93 LEU A N 1
ATOM 749 C CA . LEU A 1 93 ? 4.195 -21.531 5.312 1 91.38 93 LEU A CA 1
ATOM 750 C C . LEU A 1 93 ? 5.414 -20.688 5.684 1 91.38 93 LEU A C 1
ATOM 752 O O . LEU A 1 93 ? 6.441 -21.219 6.098 1 91.38 93 LEU A O 1
ATOM 756 N N . PHE A 1 94 ? 5.266 -19.328 5.422 1 86.62 94 PHE A N 1
ATOM 757 C CA . PHE A 1 94 ? 6.277 -18.344 5.809 1 86.62 94 PHE A CA 1
ATOM 758 C C . PHE A 1 94 ? 5.836 -17.562 7.035 1 86.62 94 PHE A C 1
ATOM 760 O O . PHE A 1 94 ? 5.324 -16.453 6.914 1 86.62 94 PHE A O 1
ATOM 767 N N . PRO A 1 95 ? 6.125 -18.047 8.141 1 78.25 95 PRO A N 1
ATOM 768 C CA . PRO A 1 95 ? 5.664 -17.25 9.281 1 78.25 95 PRO A CA 1
ATOM 769 C C . PRO A 1 95 ? 6.391 -15.914 9.398 1 78.25 95 PRO A C 1
ATOM 771 O O . PRO A 1 95 ? 7.613 -15.859 9.227 1 78.25 95 PRO A O 1
ATOM 774 N N . VAL A 1 96 ? 5.633 -14.938 9.492 1 86.25 96 VAL A N 1
ATOM 775 C CA . VAL A 1 96 ? 6.156 -13.602 9.75 1 86.25 96 VAL A CA 1
ATOM 776 C C . VAL A 1 96 ? 6.418 -13.43 11.25 1 86.25 96 VAL A C 1
ATOM 778 O O . VAL A 1 96 ? 5.543 -13.711 12.07 1 86.25 96 VAL A O 1
ATOM 781 N N . PRO A 1 97 ? 7.617 -12.992 11.508 1 90.75 97 PRO A N 1
ATOM 782 C CA . PRO A 1 97 ? 7.941 -12.812 12.93 1 90.75 97 PRO A CA 1
ATOM 783 C C . PRO A 1 97 ? 6.918 -11.945 13.664 1 90.75 97 PRO A C 1
ATOM 785 O O . PRO A 1 97 ? 6.355 -11.016 13.07 1 90.75 97 PRO A O 1
ATOM 788 N N . GLU A 1 98 ? 6.777 -12.219 14.922 1 87.75 98 GLU A N 1
ATOM 789 C CA . GLU A 1 98 ? 5.758 -11.562 15.734 1 87.75 98 GLU A CA 1
ATOM 790 C C . GLU A 1 98 ? 6.062 -10.07 15.898 1 87.75 98 GLU A C 1
ATOM 792 O O . GLU A 1 98 ? 5.156 -9.273 16.125 1 87.75 98 GLU A O 1
ATOM 797 N N . ASP A 1 99 ? 7.293 -9.703 15.75 1 90.69 99 ASP A N 1
ATOM 798 C CA . ASP A 1 99 ? 7.68 -8.328 16.016 1 90.69 99 ASP A CA 1
ATOM 799 C C . ASP A 1 99 ? 7.395 -7.434 14.805 1 90.69 99 ASP A C 1
ATOM 801 O O . ASP A 1 99 ? 7.48 -6.207 14.898 1 90.69 99 ASP A O 1
ATOM 805 N N . VAL A 1 100 ? 7.07 -8.133 13.758 1 91.69 100 VAL A N 1
ATOM 806 C CA . VAL A 1 100 ? 6.656 -7.344 12.602 1 91.69 100 VAL A CA 1
ATOM 807 C C . VAL A 1 100 ? 5.23 -6.844 12.805 1 91.69 100 VAL A C 1
ATOM 809 O O . VAL A 1 100 ? 4.281 -7.633 12.781 1 91.69 100 VAL A O 1
ATOM 812 N N . ARG A 1 101 ? 5.016 -5.551 12.922 1 92.44 101 ARG A N 1
ATOM 813 C CA . ARG A 1 101 ? 3.721 -4.988 13.297 1 92.44 101 ARG A CA 1
ATOM 814 C C . ARG A 1 101 ? 2.963 -4.504 12.062 1 92.44 101 ARG A C 1
ATOM 816 O O . ARG A 1 101 ? 1.741 -4.34 12.109 1 92.44 101 ARG A O 1
ATOM 823 N N . ILE A 1 102 ? 3.738 -4.152 11.016 1 94.94 102 ILE A N 1
ATOM 824 C CA . ILE A 1 102 ? 3.119 -3.697 9.773 1 94.94 102 ILE A CA 1
ATOM 825 C C . ILE A 1 102 ? 3.404 -4.699 8.656 1 94.94 102 ILE A C 1
ATOM 827 O O . ILE A 1 102 ? 4.559 -5.059 8.422 1 94.94 102 ILE A O 1
ATOM 831 N N . LEU A 1 103 ? 2.289 -5.105 8.039 1 96.38 103 LEU A N 1
ATOM 832 C CA . LEU A 1 103 ? 2.414 -6.098 6.973 1 96.38 103 LEU A CA 1
ATOM 833 C C . LEU A 1 103 ? 2.109 -5.477 5.613 1 96.38 103 LEU A C 1
ATOM 835 O O . LEU A 1 103 ? 1.258 -4.59 5.508 1 96.38 103 LEU A O 1
ATOM 839 N N . LYS A 1 104 ? 2.861 -5.961 4.645 1 97.25 104 LYS A N 1
ATOM 840 C CA . LYS A 1 104 ? 2.514 -5.695 3.254 1 97.25 104 LYS A CA 1
ATOM 841 C C . LYS A 1 104 ? 1.815 -6.898 2.621 1 97.25 104 LYS A C 1
ATOM 843 O O . LYS A 1 104 ? 2.379 -7.992 2.574 1 97.25 104 LYS A O 1
ATOM 848 N N . VAL A 1 105 ? 0.564 -6.676 2.201 1 98.38 105 VAL A N 1
ATOM 849 C CA . VAL A 1 105 ? -0.234 -7.742 1.611 1 98.38 105 VAL A CA 1
ATOM 850 C C . VAL A 1 105 ? -0.454 -7.465 0.126 1 98.38 105 VAL A C 1
ATOM 852 O O . VAL A 1 105 ? -0.86 -6.363 -0.251 1 98.38 105 VAL A O 1
ATOM 855 N N . VAL A 1 106 ? -0.091 -8.438 -0.705 1 98.69 106 VAL A N 1
ATOM 856 C CA . VAL A 1 106 ? -0.277 -8.375 -2.15 1 98.69 106 VAL A CA 1
ATOM 857 C C . VAL A 1 106 ? -1.545 -9.133 -2.541 1 98.69 106 VAL A C 1
ATOM 859 O O . VAL A 1 106 ? -1.729 -10.289 -2.156 1 98.69 106 VAL A O 1
ATOM 862 N N . VAL A 1 107 ? -2.447 -8.422 -3.299 1 98.69 107 VAL A N 1
ATOM 863 C CA . VAL A 1 107 ? -3.744 -9.008 -3.619 1 98.69 107 VAL A CA 1
ATOM 864 C C . VAL A 1 107 ? -3.994 -8.922 -5.125 1 98.69 107 VAL A C 1
ATOM 866 O O . VAL A 1 107 ? -3.967 -7.836 -5.703 1 98.69 107 VAL A O 1
ATOM 869 N N . ILE A 1 108 ? -4.102 -10.008 -5.719 1 98.62 108 ILE A N 1
ATOM 870 C CA . ILE A 1 108 ? -4.754 -10.109 -7.02 1 98.62 108 ILE A CA 1
ATOM 871 C C . ILE A 1 108 ? -6.184 -10.617 -6.84 1 98.62 108 ILE A C 1
ATOM 873 O O . ILE A 1 108 ? -6.398 -11.773 -6.465 1 98.62 108 ILE A O 1
ATOM 877 N N . GLU A 1 109 ? -7.145 -9.82 -7.109 1 97.5 109 GLU A N 1
ATOM 878 C CA . GLU A 1 109 ? -8.539 -10.062 -6.754 1 97.5 109 GLU A CA 1
ATOM 879 C C . GLU A 1 109 ? -9.023 -11.398 -7.312 1 97.5 109 GLU A C 1
ATOM 881 O O . GLU A 1 109 ? -8.805 -11.695 -8.492 1 97.5 109 GLU A O 1
ATOM 886 N N . ASP A 1 110 ? -9.648 -12.211 -6.359 1 97.12 110 ASP A N 1
ATOM 887 C CA . ASP A 1 110 ? -10.242 -13.5 -6.684 1 97.12 110 ASP A CA 1
ATOM 888 C C . ASP A 1 110 ? -9.211 -14.445 -7.301 1 97.12 110 ASP A C 1
ATOM 890 O O . ASP A 1 110 ? -9.547 -15.242 -8.172 1 97.12 110 ASP A O 1
ATOM 894 N N . TRP A 1 111 ? -7.957 -14.25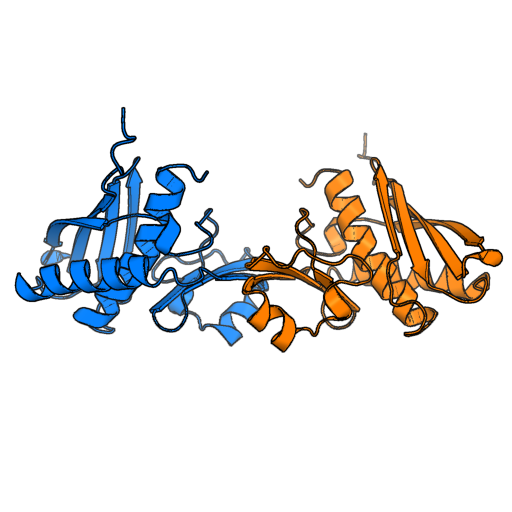8 -6.898 1 98.5 111 TRP A N 1
ATOM 895 C CA . TRP A 1 111 ? -6.91 -15.055 -7.527 1 98.5 111 TRP A CA 1
ATOM 896 C C . TRP A 1 111 ? -5.832 -15.438 -6.52 1 98.5 111 TRP A C 1
ATOM 898 O O . TRP A 1 111 ? -5.574 -16.625 -6.301 1 98.5 111 TRP A O 1
ATOM 908 N N . ASN A 1 112 ? -5.203 -14.453 -5.82 1 98.19 112 ASN A N 1
ATOM 909 C CA . ASN A 1 112 ? -4.094 -14.695 -4.906 1 98.19 112 ASN A CA 1
ATOM 910 C C . ASN A 1 112 ? -3.98 -13.602 -3.854 1 98.19 112 ASN A C 1
ATOM 912 O O . ASN A 1 112 ? -4.117 -12.414 -4.168 1 98.19 112 ASN A O 1
ATOM 916 N N . VAL A 1 113 ? -3.828 -13.969 -2.604 1 98 113 VAL A N 1
ATOM 917 C CA . VAL A 1 113 ? -3.547 -13.062 -1.492 1 98 113 VAL A CA 1
ATOM 918 C C . VAL A 1 113 ? -2.369 -13.594 -0.679 1 98 113 VAL A C 1
ATOM 920 O O . VAL A 1 113 ? -2.404 -14.727 -0.191 1 98 113 VAL A O 1
ATOM 923 N N . ASN A 1 114 ? -1.296 -12.773 -0.522 1 97.69 114 ASN A N 1
ATOM 924 C CA . ASN A 1 114 ? -0.122 -13.18 0.244 1 97.69 114 ASN A CA 1
ATOM 925 C C . ASN A 1 114 ? 0.531 -11.992 0.941 1 97.69 114 ASN A C 1
ATOM 927 O O . ASN A 1 114 ? 0.608 -10.898 0.375 1 97.69 114 ASN A O 1
ATOM 931 N N . ALA A 1 115 ? 0.985 -12.242 2.15 1 96.69 115 ALA A N 1
ATOM 932 C CA . ALA A 1 115 ? 1.915 -11.281 2.74 1 96.69 115 ALA A CA 1
ATOM 933 C C . ALA A 1 115 ? 3.277 -11.344 2.055 1 96.69 115 ALA A C 1
ATOM 935 O O . ALA A 1 115 ? 3.93 -12.391 2.051 1 96.69 115 ALA A O 1
ATOM 936 N N . CYS A 1 116 ? 3.641 -10.234 1.43 1 96.75 116 CYS A N 1
ATOM 937 C CA . CYS A 1 116 ? 4.875 -10.188 0.655 1 96.75 116 CYS A CA 1
ATOM 938 C C . CYS A 1 116 ? 5.441 -8.773 0.615 1 96.75 116 CYS A C 1
ATOM 940 O O . CYS A 1 116 ? 4.766 -7.844 0.173 1 96.75 116 CYS A O 1
ATOM 942 N N . ASN A 1 117 ? 6.684 -8.594 0.992 1 94.69 117 ASN A N 1
ATOM 943 C CA . ASN A 1 117 ? 7.254 -7.262 1.112 1 94.69 117 ASN A CA 1
ATOM 944 C C . ASN A 1 117 ? 8.164 -6.93 -0.071 1 94.69 117 ASN A C 1
ATOM 946 O O . ASN A 1 117 ? 8.867 -5.922 -0.054 1 94.69 117 ASN A O 1
ATOM 950 N N . LYS A 1 118 ? 8.18 -7.762 -1.102 1 96.62 118 LYS A N 1
ATOM 951 C CA . LYS A 1 118 ? 8.984 -7.492 -2.291 1 96.62 118 LYS A CA 1
ATOM 952 C C . LYS A 1 118 ? 8.281 -6.504 -3.217 1 96.62 118 LYS A C 1
ATOM 954 O O . LYS A 1 118 ? 7.133 -6.121 -2.975 1 96.62 118 LYS A O 1
ATOM 959 N N . GLU A 1 119 ? 9.023 -6.059 -4.164 1 96.81 119 GLU A N 1
ATOM 960 C CA . GLU A 1 119 ? 8.453 -5.223 -5.219 1 96.81 119 GLU A CA 1
ATOM 961 C C . GLU A 1 119 ? 7.688 -6.066 -6.234 1 96.81 119 GLU A C 1
ATOM 963 O O . GLU A 1 119 ? 8.125 -7.16 -6.598 1 96.81 119 GLU A O 1
ATOM 968 N N . HIS A 1 120 ? 6.574 -5.598 -6.711 1 98.38 120 HIS A N 1
ATOM 969 C CA . HIS A 1 120 ? 5.723 -6.238 -7.703 1 98.38 120 HIS A CA 1
ATOM 970 C C . HIS A 1 120 ? 5.34 -5.27 -8.812 1 98.38 120 HIS A C 1
ATOM 972 O O . HIS A 1 120 ? 5.398 -4.051 -8.625 1 98.38 120 HIS A O 1
ATOM 978 N N . THR A 1 121 ? 5.016 -5.773 -9.961 1 98 121 THR A N 1
ATOM 979 C CA . THR A 1 121 ? 4.414 -4.938 -10.992 1 98 121 THR A CA 1
ATOM 980 C C . THR A 1 121 ? 3.053 -4.418 -10.547 1 98 121 THR A C 1
ATOM 982 O O . THR A 1 121 ? 2.455 -4.957 -9.609 1 98 121 THR A O 1
ATOM 985 N N . LYS A 1 122 ? 2.527 -3.439 -11.227 1 97.12 122 LYS A N 1
ATOM 986 C CA . LYS A 1 122 ? 1.243 -2.854 -10.859 1 97.12 122 LYS A CA 1
ATOM 987 C C . LYS A 1 122 ? 0.083 -3.691 -11.391 1 97.12 122 LYS A C 1
ATOM 989 O O . LYS A 1 122 ? -0.998 -3.709 -10.797 1 97.12 122 LYS A O 1
ATOM 994 N N . THR A 1 123 ? 0.373 -4.328 -12.562 1 97.88 123 THR A N 1
ATOM 995 C CA . THR A 1 123 ? -0.639 -5.18 -13.18 1 97.88 123 THR A CA 1
ATOM 996 C C . THR A 1 123 ? -0.024 -6.492 -13.656 1 97.88 123 THR A C 1
ATOM 998 O O . THR A 1 123 ? 1.191 -6.582 -13.836 1 97.88 123 THR A O 1
ATOM 1001 N N . THR A 1 124 ? -0.931 -7.461 -13.852 1 98.69 124 THR A N 1
ATOM 1002 C CA . THR A 1 124 ? -0.452 -8.766 -14.297 1 98.69 124 THR A CA 1
ATOM 1003 C C . THR A 1 124 ? 0.061 -8.695 -15.734 1 98.69 124 THR A C 1
ATOM 1005 O O . THR A 1 124 ? 0.945 -9.461 -16.125 1 98.69 124 THR A O 1
ATOM 1008 N N . GLY A 1 125 ? -0.428 -7.734 -16.5 1 97.88 125 GLY A N 1
ATOM 1009 C CA . GLY A 1 125 ? -0.013 -7.605 -17.891 1 97.88 125 GLY A CA 1
ATOM 1010 C C . GLY A 1 125 ? 1.435 -7.176 -18.031 1 97.88 125 GLY A C 1
ATOM 1011 O O . GLY A 1 125 ? 2.068 -7.465 -19.047 1 97.88 125 GLY A O 1
ATOM 1012 N N . GLU A 1 126 ? 1.975 -6.512 -17.047 1 97.56 126 GLU A N 1
ATOM 1013 C CA . GLU A 1 126 ? 3.344 -6.008 -17.094 1 97.56 126 GLU A CA 1
ATOM 1014 C C . GLU A 1 126 ? 4.355 -7.133 -16.891 1 97.56 126 GLU A C 1
ATOM 1016 O O . GLU A 1 126 ? 5.555 -6.938 -17.094 1 97.56 126 GLU A O 1
ATOM 1021 N N . ILE A 1 127 ? 3.93 -8.305 -16.578 1 97.94 127 ILE A N 1
ATOM 1022 C CA . ILE A 1 127 ? 4.785 -9.453 -16.297 1 97.94 127 ILE A CA 1
ATOM 1023 C C . ILE A 1 127 ? 5.332 -10.016 -17.609 1 97.94 127 ILE A C 1
ATOM 1025 O O . ILE A 1 127 ? 6.535 -10.25 -17.75 1 97.94 127 ILE A O 1
ATOM 1029 N N . GLY A 1 128 ? 4.422 -10.195 -18.578 1 97.62 128 GLY A N 1
ATOM 1030 C CA . GLY A 1 128 ? 4.758 -10.875 -19.812 1 97.62 128 GLY A CA 1
ATOM 1031 C C . GLY A 1 128 ? 4.406 -12.352 -19.797 1 97.62 128 GLY A C 1
ATOM 1032 O O . GLY A 1 128 ? 3.932 -12.867 -18.781 1 97.62 128 GLY A O 1
ATOM 1033 N N . PRO A 1 129 ? 4.629 -13 -20.938 1 98.44 129 PRO A N 1
ATOM 1034 C CA . PRO A 1 129 ? 4.211 -14.398 -21.062 1 98.44 129 PRO A CA 1
ATOM 1035 C C . PRO A 1 129 ? 4.984 -15.336 -20.141 1 98.44 129 PRO A C 1
ATOM 1037 O O . PRO A 1 129 ? 6.191 -15.164 -19.953 1 98.44 129 PRO A O 1
ATOM 1040 N N . ILE A 1 130 ? 4.27 -16.312 -19.641 1 98.81 130 ILE A N 1
ATOM 1041 C CA . ILE A 1 130 ? 4.828 -17.281 -18.703 1 98.81 130 ILE A CA 1
ATOM 1042 C C . ILE A 1 130 ? 4.871 -18.672 -19.359 1 98.81 130 ILE A C 1
ATOM 1044 O O . ILE A 1 130 ? 3.889 -19.109 -19.969 1 98.81 130 ILE A O 1
ATOM 1048 N N . LYS A 1 131 ? 6.027 -19.281 -19.188 1 98.88 131 LYS A N 1
ATOM 1049 C CA . LYS A 1 131 ? 6.188 -20.641 -19.672 1 98.88 131 LYS A CA 1
ATOM 1050 C C . LYS A 1 131 ? 6.578 -21.594 -18.531 1 98.88 131 LYS A C 1
ATOM 1052 O O . LYS A 1 131 ? 7.559 -21.359 -17.828 1 98.88 131 LYS A O 1
ATOM 1057 N N . ILE A 1 132 ? 5.75 -22.672 -18.359 1 98.75 132 ILE A N 1
ATOM 1058 C CA . ILE A 1 132 ? 6.141 -23.703 -17.406 1 98.75 132 ILE A CA 1
ATOM 1059 C C . ILE A 1 132 ? 7.207 -24.594 -18.031 1 98.75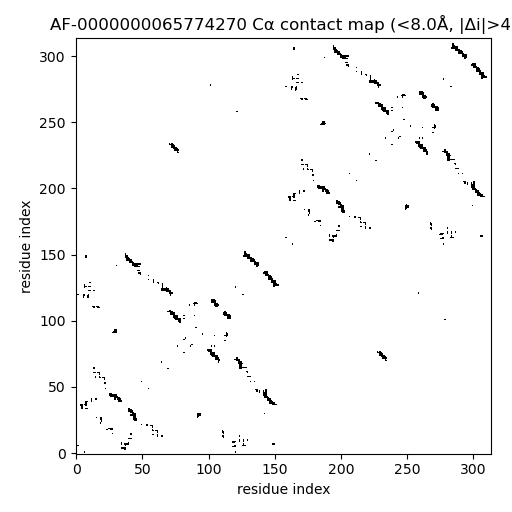 132 ILE A C 1
ATOM 1061 O O . ILE A 1 132 ? 6.961 -25.25 -19.047 1 98.75 132 ILE A O 1
ATOM 1065 N N . ARG A 1 133 ? 8.305 -24.656 -17.438 1 98.19 133 ARG A N 1
ATOM 1066 C CA . ARG A 1 133 ? 9.43 -25.422 -17.969 1 98.19 133 ARG A CA 1
ATOM 1067 C C . ARG A 1 133 ? 9.359 -26.875 -17.516 1 98.19 133 ARG A C 1
ATOM 1069 O O . ARG A 1 133 ? 9.594 -27.781 -18.328 1 98.19 133 ARG A O 1
ATOM 1076 N N . LYS A 1 134 ? 9.133 -27.094 -16.312 1 97.25 134 LYS A N 1
ATOM 1077 C CA . LYS A 1 134 ? 9.062 -28.453 -15.773 1 97.25 134 LYS A CA 1
ATOM 1078 C C . LYS A 1 134 ? 8.352 -28.469 -14.422 1 97.25 134 LYS A C 1
ATOM 1080 O O . LYS A 1 134 ? 8.266 -27.438 -13.75 1 97.25 134 LYS A O 1
ATOM 1085 N N . VAL A 1 135 ? 7.797 -29.609 -14.094 1 98.31 135 VAL A N 1
ATOM 1086 C CA . VAL A 1 135 ? 7.152 -29.859 -12.805 1 98.31 135 VAL A CA 1
ATOM 1087 C C . VAL A 1 135 ? 7.75 -31.125 -12.164 1 98.31 135 VAL A C 1
ATOM 1089 O O . VAL A 1 135 ? 7.93 -32.125 -12.836 1 98.31 135 VAL A O 1
ATOM 1092 N N . ARG A 1 136 ? 8.156 -30.969 -10.906 1 97.81 136 ARG A N 1
ATOM 1093 C CA . ARG A 1 136 ? 8.719 -32.094 -10.164 1 97.81 136 ARG A CA 1
ATOM 1094 C C . ARG A 1 136 ? 7.926 -32.344 -8.883 1 97.81 136 ARG A C 1
ATOM 1096 O O . ARG A 1 136 ? 7.68 -31.422 -8.102 1 97.81 136 ARG 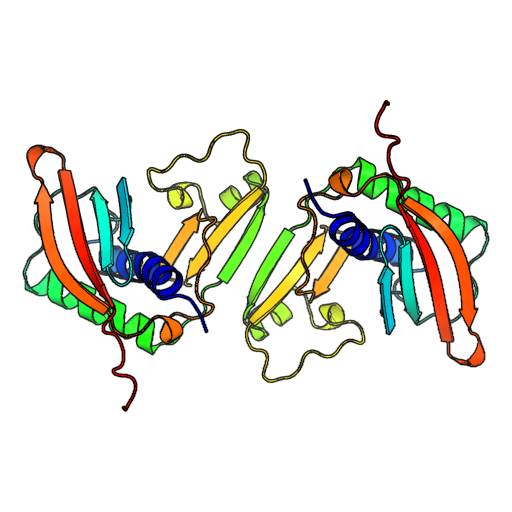A O 1
ATOM 1103 N N . PHE A 1 137 ? 7.543 -33.625 -8.711 1 98.19 137 PHE A N 1
ATOM 1104 C CA . PHE A 1 137 ? 6.867 -34.031 -7.484 1 98.19 137 PHE A CA 1
ATOM 1105 C C . PHE A 1 137 ? 7.797 -34.844 -6.598 1 98.19 137 PHE A C 1
ATOM 1107 O O . PHE A 1 137 ? 8.352 -35.875 -7.031 1 98.19 137 PHE A O 1
ATOM 1114 N N . ARG A 1 138 ? 7.965 -34.281 -5.418 1 97.12 138 ARG A N 1
ATOM 1115 C CA . ARG A 1 138 ? 8.734 -35 -4.418 1 97.12 138 ARG A CA 1
ATOM 1116 C C . ARG A 1 138 ? 7.82 -35.75 -3.455 1 97.12 138 ARG A C 1
ATOM 1118 O O . ARG A 1 138 ? 7.434 -35.219 -2.414 1 97.12 138 ARG A O 1
ATOM 1125 N N . LYS A 1 139 ? 7.617 -37.031 -3.76 1 94.94 139 LYS A N 1
ATOM 1126 C CA . LYS A 1 139 ? 6.625 -37.844 -3.059 1 94.94 139 LYS A CA 1
ATOM 1127 C C . LYS A 1 139 ? 6.949 -37.938 -1.572 1 94.94 139 LYS A C 1
ATOM 1129 O O . LYS A 1 139 ? 6.07 -37.75 -0.725 1 94.94 139 LYS A O 1
ATOM 1134 N N . SER A 1 140 ? 8.172 -38.219 -1.226 1 95.19 140 SER A N 1
ATOM 1135 C CA . SER A 1 140 ? 8.594 -38.469 0.151 1 95.19 140 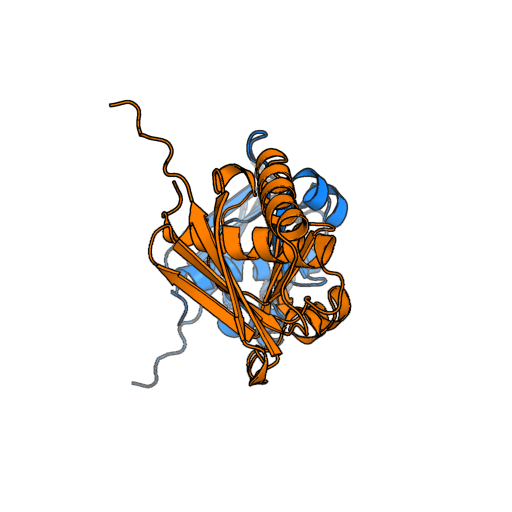SER A CA 1
ATOM 1136 C C . SER A 1 140 ? 8.367 -37.25 1.026 1 95.19 140 SER A C 1
ATOM 1138 O O . SER A 1 140 ? 8.156 -37.375 2.234 1 95.19 140 SER A O 1
ATOM 1140 N N . LYS A 1 141 ? 8.297 -36.062 0.417 1 95.88 141 LYS A N 1
ATOM 1141 C CA . LYS A 1 141 ? 8.18 -34.812 1.188 1 95.88 141 LYS A CA 1
ATOM 1142 C C . LYS A 1 141 ? 6.809 -34.188 1.002 1 95.88 141 LYS A C 1
ATOM 1144 O O . LYS A 1 141 ? 6.461 -33.219 1.702 1 95.88 141 LYS A O 1
ATOM 1149 N N . GLY A 1 142 ? 6.031 -34.688 0.059 1 97.5 142 GLY A N 1
ATOM 1150 C CA . GLY A 1 142 ? 4.754 -34.094 -0.252 1 97.5 142 GLY A CA 1
ATOM 1151 C C . GLY A 1 142 ? 4.887 -32.688 -0.812 1 97.5 142 GLY A C 1
ATOM 1152 O O . GLY A 1 142 ? 4.168 -31.766 -0.394 1 97.5 142 GLY A O 1
ATOM 1153 N N . LEU A 1 143 ? 5.879 -32.531 -1.718 1 98.25 143 LEU A N 1
ATOM 1154 C CA . LEU A 1 143 ? 6.148 -31.203 -2.291 1 98.25 143 LEU A CA 1
ATOM 1155 C C . LEU A 1 143 ? 6.047 -31.25 -3.812 1 98.25 143 LEU A C 1
ATOM 1157 O O . LEU A 1 143 ? 6.504 -32.188 -4.445 1 98.25 143 LEU A O 1
ATOM 1161 N N . LEU A 1 144 ? 5.441 -30.281 -4.332 1 98.62 144 LEU A N 1
ATOM 1162 C CA . LEU A 1 144 ? 5.34 -30.062 -5.773 1 98.62 144 LEU A CA 1
ATOM 1163 C C . LEU A 1 144 ? 6.125 -28.828 -6.199 1 98.62 144 LEU A C 1
ATOM 1165 O O . LEU A 1 144 ? 5.875 -27.734 -5.707 1 98.62 144 LEU A O 1
ATOM 1169 N N . GLU A 1 145 ? 7.062 -29.016 -7.145 1 98.75 145 GLU A N 1
ATOM 1170 C CA . GLU A 1 145 ? 7.879 -27.922 -7.68 1 98.75 145 GLU A CA 1
ATOM 1171 C C . GLU A 1 145 ? 7.414 -27.531 -9.078 1 98.75 145 GLU A C 1
ATOM 1173 O O . GLU A 1 145 ? 7.352 -28.359 -9.984 1 98.75 145 GLU A O 1
ATOM 1178 N N . ILE A 1 146 ? 7.121 -26.297 -9.219 1 98.81 146 ILE A N 1
ATOM 1179 C CA . ILE A 1 146 ? 6.754 -25.766 -10.523 1 98.81 146 ILE A CA 1
ATOM 1180 C C . ILE A 1 146 ? 7.824 -24.797 -11 1 98.81 146 ILE A C 1
ATOM 1182 O O . ILE A 1 146 ? 7.977 -23.703 -10.438 1 98.81 146 ILE A O 1
ATOM 1186 N N . HIS A 1 147 ? 8.531 -25.188 -12.031 1 98.81 147 HIS A N 1
ATOM 1187 C CA . HIS A 1 147 ? 9.555 -24.359 -12.641 1 98.81 147 HIS A CA 1
ATOM 1188 C C . HIS A 1 147 ? 9 -23.578 -13.828 1 98.81 147 HIS A C 1
ATOM 1190 O O . HIS A 1 147 ? 8.398 -24.172 -14.734 1 98.81 147 HIS A O 1
ATOM 1196 N N . PHE A 1 148 ? 9.188 -22.266 -13.82 1 98.88 148 PHE A N 1
ATOM 1197 C CA . PHE A 1 148 ? 8.68 -21.469 -14.93 1 98.88 148 PHE A CA 1
ATOM 1198 C C . PHE A 1 148 ? 9.688 -20.406 -15.336 1 98.88 148 PHE A C 1
ATOM 1200 O O . PHE A 1 148 ? 10.68 -20.172 -14.633 1 98.88 148 PHE A O 1
ATOM 1207 N N . GLU A 1 149 ? 9.445 -19.75 -16.516 1 98.69 149 GLU A N 1
ATOM 1208 C CA . GLU A 1 149 ? 10.258 -18.625 -16.984 1 98.69 149 GLU A CA 1
ATOM 1209 C C . GLU A 1 149 ? 9.406 -17.609 -17.75 1 98.69 149 GLU A C 1
ATOM 1211 O O . GLU A 1 149 ? 8.352 -17.953 -18.281 1 98.69 149 GLU A O 1
ATOM 1216 N N . LEU A 1 150 ? 9.805 -16.391 -17.719 1 98.38 150 LEU A N 1
ATOM 1217 C CA . LEU A 1 150 ? 9.195 -15.359 -18.547 1 98.38 150 LEU A CA 1
ATOM 1218 C C . LEU A 1 150 ? 9.82 -15.336 -19.938 1 98.38 150 LEU A C 1
ATOM 1220 O O . LEU A 1 150 ? 11.047 -15.375 -20.062 1 98.38 150 LEU A O 1
ATOM 1224 N N . LEU A 1 151 ? 8.984 -15.281 -20.906 1 95.12 151 LEU A N 1
ATOM 1225 C CA . LEU A 1 151 ? 9.492 -15.25 -22.266 1 95.12 151 LEU A CA 1
ATOM 1226 C C . LEU A 1 151 ? 9.836 -13.828 -22.688 1 95.12 151 LEU A C 1
ATOM 1228 O O . LEU A 1 151 ? 9.094 -12.891 -22.391 1 95.12 151 LEU A O 1
ATOM 1232 N N . GLU A 1 152 ? 11.125 -13.398 -22.625 1 76.25 152 GLU A N 1
ATOM 1233 C CA . GLU A 1 152 ? 11.586 -12.062 -22.984 1 76.25 152 GLU A CA 1
ATOM 1234 C C . GLU A 1 152 ? 11.078 -11.664 -24.375 1 76.25 152 GLU A C 1
ATOM 1236 O O . GLU A 1 152 ? 11 -12.5 -25.266 1 76.25 152 GLU A O 1
ATOM 1241 N N . LEU A 1 153 ? 10.055 -10.742 -24.344 1 57.34 153 LEU A N 1
ATOM 1242 C CA . LEU A 1 153 ? 9.695 -10.156 -25.625 1 57.34 153 LEU A CA 1
ATOM 1243 C C . LEU A 1 153 ? 10.938 -9.742 -26.406 1 57.34 153 LEU A C 1
ATOM 1245 O O . LEU A 1 153 ? 11.859 -9.141 -25.844 1 57.34 153 LEU A O 1
ATOM 1249 N N . GLU A 1 154 ? 11.461 -10.406 -27.266 1 46.22 154 GLU A N 1
ATOM 1250 C CA . GLU A 1 154 ? 12.508 -9.984 -28.203 1 46.22 154 GLU A CA 1
ATOM 1251 C C . GLU A 1 154 ? 12.422 -8.484 -28.469 1 46.22 154 GLU A C 1
ATOM 1253 O O . GLU A 1 154 ? 11.344 -7.949 -28.734 1 46.22 154 GLU A O 1
ATOM 1258 N N . ASN A 1 155 ? 13.047 -7.688 -27.703 1 41.59 155 ASN A N 1
ATOM 1259 C CA . ASN A 1 155 ? 13.211 -6.355 -28.281 1 41.59 155 ASN A CA 1
ATOM 1260 C C . ASN A 1 155 ? 13.266 -6.398 -29.797 1 41.59 155 ASN A C 1
ATOM 1262 O O . ASN A 1 155 ? 14 -7.199 -30.375 1 41.59 155 ASN A O 1
ATOM 1266 N N . PRO A 1 156 ? 12.227 -5.902 -30.625 1 37.78 156 PRO A N 1
ATOM 1267 C CA . PRO A 1 156 ? 12.695 -5.797 -32 1 37.78 156 PRO A CA 1
ATOM 1268 C C . PRO A 1 156 ? 14.109 -5.223 -32.094 1 37.78 156 PRO A C 1
ATOM 1270 O O . PRO A 1 156 ? 14.422 -4.227 -31.453 1 37.78 156 PRO A O 1
ATOM 1273 N N . SER A 1 157 ? 15.109 -6.074 -32.406 1 26.42 157 SER A N 1
ATOM 1274 C CA . SER A 1 157 ? 16.312 -5.383 -32.875 1 26.42 157 SER A CA 1
ATOM 1275 C C . SER A 1 157 ? 15.945 -4.168 -33.719 1 26.42 157 SER A C 1
ATOM 1277 O O . SER A 1 157 ? 15.023 -4.227 -34.531 1 26.42 157 SER A O 1
ATOM 1279 N N . MET B 1 1 ? 16.5 3.506 9.305 1 77.56 1 MET B N 1
ATOM 1280 C CA . MET B 1 1 ? 16.109 4.828 9.773 1 77.56 1 MET B CA 1
ATOM 1281 C C . MET B 1 1 ? 15.633 5.699 8.609 1 77.56 1 MET B C 1
ATOM 1283 O O . MET B 1 1 ? 16.188 5.633 7.516 1 77.56 1 MET B O 1
ATOM 1287 N N . TYR B 1 2 ? 14.469 6.434 8.742 1 92.19 2 TYR B N 1
ATOM 1288 C CA . TYR B 1 2 ? 13.93 7.27 7.676 1 92.19 2 TYR B CA 1
ATOM 1289 C C . TYR B 1 2 ? 14.727 8.562 7.539 1 92.19 2 TYR B C 1
ATOM 1291 O O . TYR B 1 2 ? 15.25 9.078 8.531 1 92.19 2 TYR B O 1
ATOM 1299 N N . SER B 1 3 ? 14.867 9.008 6.301 1 95.69 3 SER B N 1
ATOM 1300 C CA . SER B 1 3 ? 15.461 10.32 6.113 1 95.69 3 SER B CA 1
ATOM 1301 C C . SER B 1 3 ? 14.633 11.406 6.789 1 95.69 3 SER B C 1
ATOM 1303 O O . SER B 1 3 ? 13.438 11.227 7.02 1 95.69 3 SER B O 1
ATOM 1305 N N . ILE B 1 4 ? 15.273 12.516 7.09 1 97.12 4 ILE B N 1
ATOM 1306 C CA . ILE B 1 4 ? 14.578 13.625 7.734 1 97.12 4 ILE B CA 1
ATOM 1307 C C . ILE B 1 4 ? 13.445 14.117 6.836 1 97.12 4 ILE B C 1
ATOM 1309 O O . ILE B 1 4 ? 12.383 14.508 7.324 1 97.12 4 ILE B O 1
ATOM 1313 N N . GLU B 1 5 ? 13.57 14.086 5.551 1 97.75 5 GLU B N 1
ATOM 1314 C CA . GLU B 1 5 ? 12.547 14.57 4.629 1 97.75 5 GLU B CA 1
ATOM 1315 C C . GLU B 1 5 ? 11.344 13.633 4.59 1 97.75 5 GLU B C 1
ATOM 1317 O O . GLU B 1 5 ? 10.211 14.078 4.422 1 97.75 5 GLU B O 1
ATOM 1322 N N . VAL B 1 6 ? 11.539 12.328 4.738 1 98.31 6 VAL B N 1
ATOM 1323 C CA . VAL B 1 6 ? 10.438 11.375 4.836 1 98.31 6 VAL B CA 1
ATOM 1324 C C . VAL B 1 6 ? 9.633 11.641 6.105 1 98.31 6 VAL B C 1
ATOM 1326 O O . VAL B 1 6 ? 8.398 11.641 6.082 1 98.31 6 VAL B O 1
ATOM 1329 N N . ARG B 1 7 ? 10.359 11.914 7.164 1 98.38 7 ARG B N 1
ATOM 1330 C CA . ARG B 1 7 ? 9.695 12.227 8.422 1 98.38 7 ARG B CA 1
ATOM 1331 C C . ARG B 1 7 ? 8.891 13.523 8.312 1 98.38 7 ARG B C 1
ATOM 1333 O O . ARG B 1 7 ? 7.758 13.602 8.781 1 98.38 7 ARG B O 1
ATOM 1340 N N . THR B 1 8 ? 9.5 14.484 7.641 1 98.62 8 THR B N 1
ATOM 1341 C CA . THR B 1 8 ? 8.836 15.773 7.48 1 98.62 8 THR B CA 1
ATOM 1342 C C . THR B 1 8 ? 7.602 15.641 6.59 1 98.62 8 THR B C 1
ATOM 1344 O O . THR B 1 8 ? 6.562 16.25 6.867 1 98.62 8 THR B O 1
ATOM 1347 N N . HIS B 1 9 ? 7.684 14.914 5.551 1 98.75 9 HIS B N 1
ATOM 1348 C CA . HIS B 1 9 ? 6.523 14.688 4.691 1 98.75 9 HIS B CA 1
ATOM 1349 C C . HIS B 1 9 ? 5.398 14 5.457 1 98.75 9 HIS B C 1
ATOM 1351 O O . HIS B 1 9 ? 4.234 14.375 5.328 1 98.75 9 HIS B O 1
ATOM 1357 N N . SER B 1 10 ? 5.777 12.953 6.215 1 98.75 10 SER B N 1
ATOM 1358 C CA . SER B 1 10 ? 4.777 12.281 7.035 1 98.75 10 SER B CA 1
ATOM 1359 C C . SER B 1 10 ? 4.105 13.25 7.996 1 98.75 10 SER B C 1
ATOM 1361 O O . SER B 1 10 ? 2.902 13.156 8.242 1 98.75 10 SER B O 1
ATOM 1363 N N . ALA B 1 11 ? 4.887 14.203 8.492 1 98.88 11 ALA B N 1
ATOM 1364 C CA . ALA B 1 11 ? 4.363 15.203 9.422 1 98.88 11 ALA B CA 1
ATOM 1365 C C . ALA B 1 11 ? 3.303 16.078 8.75 1 98.88 11 ALA B C 1
ATOM 1367 O O . ALA B 1 11 ? 2.367 16.531 9.406 1 98.88 11 ALA B O 1
ATOM 1368 N N . LEU B 1 12 ? 3.463 16.312 7.441 1 98.75 12 LEU B N 1
ATOM 1369 C CA . LEU B 1 12 ? 2.449 17.078 6.723 1 98.75 12 LEU B CA 1
ATOM 1370 C C . LEU B 1 12 ? 1.067 16.469 6.914 1 98.75 12 LEU B C 1
ATOM 1372 O O . LEU B 1 12 ? 0.097 17.172 7.176 1 98.75 12 LEU B O 1
ATOM 1376 N N . HIS B 1 13 ? 0.988 15.148 6.805 1 98.81 13 HIS B N 1
ATOM 1377 C CA . HIS B 1 13 ? -0.281 14.445 6.941 1 98.81 13 HIS B CA 1
ATOM 1378 C C . HIS B 1 13 ? -0.831 14.57 8.359 1 98.81 13 HIS B C 1
ATOM 1380 O O . HIS B 1 13 ? -2.041 14.711 8.547 1 98.81 13 HIS B O 1
ATOM 1386 N N . VAL B 1 14 ? 0.023 14.531 9.328 1 98.88 14 VAL B N 1
ATOM 1387 C CA . VAL B 1 14 ? -0.381 14.656 10.727 1 98.88 14 VAL B CA 1
ATOM 1388 C C . VAL B 1 14 ? -0.879 16.078 10.992 1 98.88 14 VAL B C 1
ATOM 1390 O O . VAL B 1 14 ? -1.939 16.266 11.594 1 98.88 14 VAL B O 1
ATOM 1393 N N . VAL B 1 15 ? -0.135 17.062 10.523 1 98.94 15 VAL B N 1
ATOM 1394 C CA . VAL B 1 15 ? -0.509 18.469 10.719 1 98.94 15 VAL B CA 1
ATOM 1395 C C . VAL B 1 15 ? -1.839 18.75 10.023 1 98.94 15 VAL B C 1
ATOM 1397 O O . VAL B 1 15 ? -2.707 19.422 10.578 1 98.94 15 VAL B O 1
ATOM 1400 N N . LYS B 1 16 ? -2.025 18.203 8.859 1 98.75 16 LYS B N 1
ATOM 1401 C CA . LYS B 1 16 ? -3.275 18.375 8.125 1 98.75 16 LYS B CA 1
ATOM 1402 C C . LYS B 1 16 ? -4.465 17.859 8.938 1 98.75 16 LYS B C 1
ATOM 1404 O O . LYS B 1 16 ? -5.492 18.531 9.031 1 98.75 16 LYS B O 1
ATOM 1409 N N . GLY B 1 17 ? -4.305 16.719 9.508 1 98.69 17 GLY B N 1
ATOM 1410 C CA . GLY B 1 17 ? -5.367 16.188 10.352 1 98.69 17 GLY B CA 1
ATOM 1411 C C . GLY B 1 17 ? -5.699 17.109 11.516 1 98.69 17 GLY B C 1
ATOM 1412 O O . GLY B 1 17 ? -6.871 17.328 11.82 1 98.69 17 GLY B O 1
ATOM 1413 N N . ALA B 1 18 ? -4.727 17.609 12.141 1 98.88 18 ALA B N 1
ATOM 1414 C CA . ALA B 1 18 ? -4.922 18.5 13.273 1 98.88 18 ALA B CA 1
ATOM 1415 C C . ALA B 1 18 ? -5.625 19.781 12.844 1 98.88 18 ALA B C 1
ATOM 1417 O O . ALA B 1 18 ? -6.504 20.281 13.547 1 98.88 18 ALA B O 1
ATOM 1418 N N . VAL B 1 19 ? -5.262 20.297 11.719 1 98.81 19 VAL B N 1
ATOM 1419 C CA . VAL B 1 19 ? -5.859 21.516 11.18 1 98.81 19 VAL B CA 1
ATOM 1420 C C . VAL B 1 19 ? -7.359 21.312 10.984 1 98.81 19 VAL B C 1
ATOM 1422 O O . VAL B 1 19 ? -8.164 22.141 11.406 1 98.81 19 VAL B O 1
ATOM 1425 N N . VAL B 1 20 ? -7.734 20.219 10.438 1 98.69 20 VAL B N 1
ATOM 1426 C CA . VAL B 1 20 ? -9.141 19.953 10.164 1 98.69 20 VAL B CA 1
ATOM 1427 C C . VAL B 1 20 ? -9.891 19.75 11.477 1 98.69 20 VAL B C 1
ATOM 1429 O O . VAL B 1 20 ? -11.031 20.203 11.625 1 98.69 20 VAL B O 1
ATOM 1432 N N . LYS B 1 21 ? -9.234 19.109 12.406 1 98.69 21 LYS B N 1
ATOM 1433 C CA . LYS B 1 21 ? -9.867 18.875 13.703 1 98.69 21 LYS B CA 1
ATOM 1434 C C . LYS B 1 21 ? -10.148 20.188 14.43 1 98.69 21 LYS B C 1
ATOM 1436 O O . LYS B 1 21 ? -11.172 20.328 15.102 1 98.69 21 LYS B O 1
ATOM 1441 N N . VAL B 1 22 ? -9.281 21.141 14.305 1 98.81 22 VAL B N 1
ATOM 1442 C CA . VAL B 1 22 ? -9.367 22.359 15.086 1 98.81 22 VAL B CA 1
ATOM 1443 C C . VAL B 1 22 ? -10.18 23.406 14.32 1 98.81 22 VAL B C 1
ATOM 1445 O O . VAL B 1 22 ? -11.055 24.062 14.891 1 98.81 22 VAL B O 1
ATOM 1448 N N . LEU B 1 23 ? -9.945 23.547 13.008 1 98.62 23 LEU B N 1
ATOM 1449 C CA . LEU B 1 23 ? -10.531 24.656 12.25 1 98.62 23 LEU B CA 1
ATOM 1450 C C . LEU B 1 23 ? -11.797 24.203 11.523 1 98.62 23 LEU B C 1
ATOM 1452 O O . LEU B 1 23 ? -12.547 25.031 11.016 1 98.62 23 LEU B O 1
ATOM 1456 N N . GLY B 1 24 ? -11.977 22.859 11.43 1 98.12 24 GLY B N 1
ATOM 1457 C CA . GLY B 1 24 ? -13.164 22.328 10.789 1 98.12 24 GLY B CA 1
ATOM 1458 C C . GLY B 1 24 ? -12.945 21.969 9.328 1 98.12 24 GLY B C 1
ATOM 1459 O O . GLY B 1 24 ? -11.859 22.172 8.789 1 98.12 24 GLY B O 1
ATOM 1460 N N . SER B 1 25 ? -14.031 21.469 8.711 1 96.44 25 SER B N 1
ATOM 1461 C CA . SER B 1 25 ? -13.961 20.906 7.363 1 96.44 25 SER B CA 1
ATOM 1462 C C . SER B 1 25 ? -13.703 21.984 6.324 1 96.44 25 SER B C 1
ATOM 1464 O O . SER B 1 25 ? -13.289 21.688 5.199 1 96.44 25 SER B O 1
ATOM 1466 N N . GLU B 1 26 ? -13.906 23.203 6.656 1 96.44 26 GLU B N 1
ATOM 1467 C CA . GLU B 1 26 ? -13.656 24.297 5.73 1 96.44 26 GLU B CA 1
ATOM 1468 C C . GLU B 1 26 ? -12.164 24.438 5.434 1 96.44 26 GLU B C 1
ATOM 1470 O O . GLU B 1 26 ? -11.773 25.062 4.441 1 96.44 26 GLU B O 1
ATOM 1475 N N . ALA B 1 27 ? -11.344 23.812 6.254 1 98 27 ALA B N 1
ATOM 1476 C CA . ALA B 1 27 ? -9.891 23.922 6.082 1 98 27 ALA B CA 1
ATOM 1477 C C . ALA B 1 27 ? -9.32 22.625 5.52 1 98 27 ALA B C 1
ATOM 1479 O O . ALA B 1 27 ? -8.109 22.391 5.594 1 98 27 A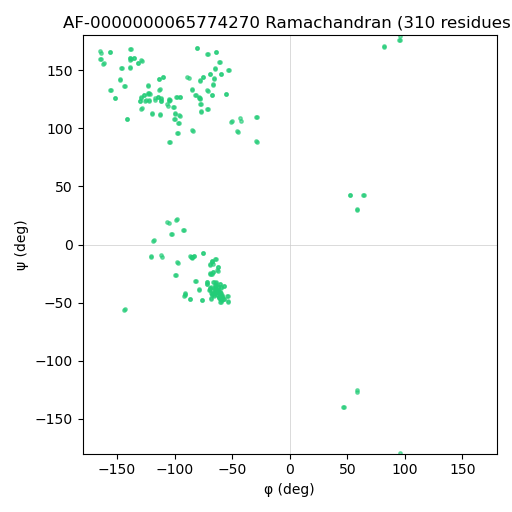LA B O 1
ATOM 1480 N N . LYS B 1 28 ? -10.172 21.812 4.93 1 96.69 28 LYS B N 1
ATOM 1481 C CA . LYS B 1 28 ? -9.742 20.453 4.594 1 96.69 28 LYS B CA 1
ATOM 1482 C C . LYS B 1 28 ? -9.023 20.422 3.246 1 96.69 28 LYS B C 1
ATOM 1484 O O . LYS B 1 28 ? -8.375 19.438 2.904 1 96.69 28 LYS B O 1
ATOM 1489 N N . TRP B 1 29 ? -9.047 21.484 2.465 1 96.62 29 TRP B N 1
ATOM 1490 C CA . TRP B 1 29 ? -8.523 21.453 1.104 1 96.62 29 TRP B CA 1
ATOM 1491 C C . TRP B 1 29 ? -7.082 21.969 1.065 1 96.62 29 TRP B C 1
ATOM 1493 O O . TRP B 1 29 ? -6.836 23.156 1.22 1 96.62 29 TRP B O 1
ATOM 1503 N N . THR B 1 30 ? -6.176 21.078 0.791 1 97.69 30 THR B N 1
ATOM 1504 C CA . THR B 1 30 ? -4.777 21.453 0.637 1 97.69 30 THR B CA 1
ATOM 1505 C C . THR B 1 30 ? -4.531 22.094 -0.73 1 97.69 30 THR B C 1
ATOM 1507 O O . THR B 1 30 ? -4.891 21.516 -1.759 1 97.69 30 THR B O 1
ATOM 1510 N N . TYR B 1 31 ? -3.986 23.25 -0.723 1 96.88 31 TYR B N 1
ATOM 1511 C CA . TYR B 1 31 ? -3.65 23.984 -1.933 1 96.88 31 TYR B CA 1
ATOM 1512 C C . TYR B 1 31 ? -2.229 23.672 -2.385 1 96.88 31 TYR B C 1
ATOM 1514 O O . TYR B 1 31 ? -1.968 23.531 -3.582 1 96.88 31 TYR B O 1
ATOM 1522 N N . SER B 1 32 ? -1.314 23.594 -1.45 1 96.56 32 SER B N 1
ATOM 1523 C CA . SER B 1 32 ? 0.086 23.312 -1.75 1 96.56 32 SER B CA 1
ATOM 1524 C C . SER B 1 32 ? 0.85 22.906 -0.495 1 96.56 32 SER B C 1
ATOM 1526 O O . SER B 1 32 ? 0.377 23.125 0.623 1 96.56 32 SER B O 1
ATOM 1528 N N . THR B 1 33 ? 1.968 22.234 -0.753 1 97.62 33 THR B N 1
ATOM 1529 C CA . THR B 1 33 ? 2.883 21.875 0.325 1 97.62 33 THR B CA 1
ATOM 1530 C C . THR B 1 33 ? 4.332 22.094 -0.101 1 97.62 33 THR B C 1
ATOM 1532 O O . THR B 1 33 ? 4.633 22.125 -1.296 1 97.62 33 THR B O 1
ATOM 1535 N N . TYR B 1 34 ? 5.211 22.219 0.937 1 97.56 34 TYR B N 1
ATOM 1536 C CA . TYR B 1 34 ? 6.652 22.312 0.738 1 97.56 34 TYR B CA 1
ATOM 1537 C C . TYR B 1 34 ? 7.398 21.578 1.844 1 97.56 34 TYR B C 1
ATOM 1539 O O . TYR B 1 34 ? 7.027 21.656 3.016 1 97.56 34 TYR B O 1
ATOM 1547 N N . VAL B 1 35 ? 8.445 20.797 1.452 1 98.25 35 VAL B N 1
ATOM 1548 C CA . VAL B 1 35 ? 9.305 20.109 2.404 1 98.25 35 VAL B CA 1
ATOM 1549 C C . VAL B 1 35 ? 10.766 20.406 2.094 1 98.25 35 VAL B C 1
ATOM 1551 O O . VAL B 1 35 ? 11.211 20.281 0.95 1 98.25 35 VAL B O 1
ATOM 1554 N N . LYS B 1 36 ? 11.484 20.859 3.039 1 97.94 36 LYS B N 1
ATOM 1555 C CA . LYS B 1 36 ? 12.922 21.062 2.961 1 97.94 36 LYS B CA 1
ATOM 1556 C C . LYS B 1 36 ? 13.609 20.688 4.266 1 97.94 36 LYS B C 1
ATOM 1558 O O . LYS B 1 36 ? 13.562 21.422 5.246 1 97.94 36 LYS B O 1
ATOM 1563 N N . GLY B 1 37 ? 14.312 19.547 4.121 1 97.38 37 GLY B N 1
ATOM 1564 C CA . GLY B 1 37 ? 14.906 19.062 5.355 1 97.38 37 GLY B CA 1
ATOM 1565 C C . GLY B 1 37 ? 13.883 18.797 6.449 1 97.38 37 GLY B C 1
ATOM 1566 O O . GLY B 1 37 ? 12.898 18.094 6.23 1 97.38 37 GLY B O 1
ATOM 1567 N N . ASN B 1 38 ? 14.086 19.391 7.645 1 98.31 38 ASN B N 1
ATOM 1568 C CA . ASN B 1 38 ? 13.18 19.172 8.766 1 98.31 38 ASN B CA 1
ATOM 1569 C C . ASN B 1 38 ? 12.078 20.219 8.805 1 98.31 38 ASN B C 1
ATOM 1571 O O . ASN B 1 38 ? 11.375 20.344 9.812 1 98.31 38 ASN B O 1
ATOM 1575 N N . LYS B 1 39 ? 11.945 20.984 7.73 1 98.56 39 LYS B N 1
ATOM 1576 C CA . LYS B 1 39 ? 10.922 22.031 7.684 1 98.56 39 LYS B CA 1
ATOM 1577 C C . LYS B 1 39 ? 9.852 21.703 6.645 1 98.56 39 LYS B C 1
ATOM 1579 O O . LYS B 1 39 ? 10.164 21.203 5.562 1 98.56 39 LYS B O 1
ATOM 1584 N N . GLY B 1 40 ? 8.609 22.047 7.016 1 98.56 40 GLY B N 1
ATOM 1585 C CA . GLY B 1 40 ? 7.484 21.891 6.105 1 98.56 40 GLY B CA 1
ATOM 1586 C C . GLY B 1 40 ? 6.512 23.047 6.141 1 98.56 40 GLY B C 1
ATOM 1587 O O . GLY B 1 40 ? 6.445 23.781 7.133 1 98.56 40 GLY B O 1
ATOM 1588 N N . VAL B 1 41 ? 5.844 23.281 5.016 1 98.81 41 VAL B N 1
ATOM 1589 C CA . VAL B 1 41 ? 4.766 24.25 4.922 1 98.81 41 VAL B CA 1
ATOM 1590 C C . VAL B 1 41 ? 3.504 23.578 4.383 1 98.81 41 VAL B C 1
ATOM 1592 O O . VAL B 1 41 ? 3.545 22.906 3.348 1 98.81 41 VAL B O 1
ATOM 1595 N N . LEU B 1 42 ? 2.461 23.672 5.074 1 98.69 42 LEU B N 1
ATOM 1596 C CA . LEU B 1 42 ? 1.131 23.266 4.637 1 98.69 42 LEU B CA 1
ATOM 1597 C C . LEU B 1 42 ? 0.274 24.469 4.289 1 98.69 42 LEU B C 1
ATOM 1599 O O . LEU B 1 42 ? 0.099 25.375 5.113 1 98.69 42 LEU B O 1
ATOM 1603 N N . ILE B 1 43 ? -0.243 24.5 3.113 1 98.56 43 ILE B N 1
ATOM 1604 C CA . ILE B 1 43 ? -1.107 25.594 2.682 1 98.56 43 ILE B CA 1
ATOM 1605 C C . ILE B 1 43 ? -2.508 25.062 2.387 1 98.56 43 ILE B C 1
ATOM 1607 O O . ILE B 1 43 ? -2.674 24.172 1.556 1 98.56 43 ILE B O 1
ATOM 1611 N N . VAL B 1 44 ? -3.508 25.625 3.027 1 98.5 44 VAL B N 1
ATOM 1612 C CA . VAL B 1 44 ? -4.879 25.172 2.828 1 98.5 44 VAL B CA 1
ATOM 1613 C C . VAL B 1 44 ? -5.777 26.359 2.498 1 98.5 44 VAL B C 1
ATOM 1615 O O . VAL B 1 44 ? -5.441 27.5 2.814 1 98.5 44 VAL B O 1
ATOM 1618 N N . LYS B 1 45 ? -6.891 26.062 1.871 1 97.94 45 LYS B N 1
ATOM 1619 C CA . LYS B 1 45 ? -7.945 27.062 1.737 1 97.94 45 LYS B CA 1
ATOM 1620 C C . LYS B 1 45 ? -8.633 27.328 3.076 1 97.94 45 LYS B C 1
ATOM 1622 O O . LYS B 1 45 ? -9 26.391 3.783 1 97.94 45 LYS B O 1
ATOM 1627 N N . PHE B 1 46 ? -8.758 28.578 3.334 1 97.88 46 PHE B N 1
ATOM 1628 C CA . PHE B 1 46 ? -9.43 28.969 4.566 1 97.88 46 PHE B CA 1
ATOM 1629 C C . PHE B 1 46 ? -9.836 30.438 4.52 1 97.88 46 PHE B C 1
ATOM 1631 O O . PHE B 1 46 ? -9.406 31.172 3.633 1 97.88 46 PHE B O 1
ATOM 1638 N N . ASP B 1 47 ? -10.703 30.797 5.426 1 96.69 47 ASP B N 1
ATOM 1639 C CA . ASP B 1 47 ? -11.32 32.094 5.184 1 96.69 47 ASP B CA 1
ATOM 1640 C C . ASP B 1 47 ? -11.008 33.094 6.312 1 96.69 47 ASP B C 1
ATOM 1642 O O . ASP B 1 47 ? -11.508 34.219 6.324 1 96.69 47 ASP B O 1
ATOM 1646 N N . ARG B 1 48 ? -10.18 32.719 7.32 1 97 48 ARG B N 1
ATOM 1647 C CA . ARG B 1 48 ? -9.812 33.625 8.391 1 97 48 ARG B CA 1
ATOM 1648 C C . ARG B 1 48 ? -8.484 33.219 9.023 1 97 48 ARG B C 1
ATOM 1650 O O . ARG B 1 48 ? -8.016 32.094 8.828 1 97 48 ARG B O 1
ATOM 1657 N N . LYS B 1 49 ? -7.922 34.125 9.789 1 96.56 49 LYS B N 1
ATOM 1658 C CA . LYS B 1 49 ? -6.738 33.844 10.594 1 96.56 49 LYS B CA 1
AT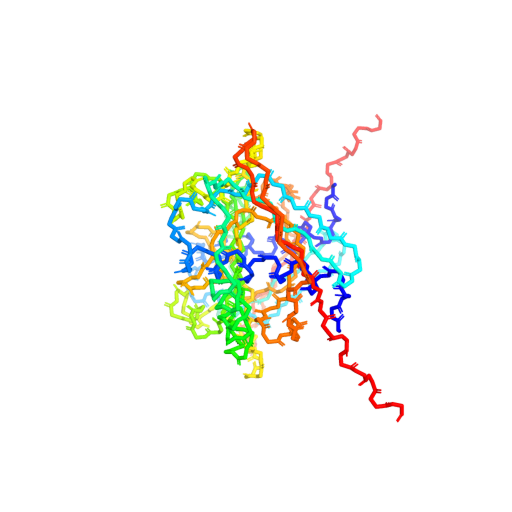OM 1659 C C . LYS B 1 49 ? -7.113 33.094 11.867 1 96.56 49 LYS B C 1
ATOM 1661 O O . LYS B 1 49 ? -7.992 33.531 12.609 1 96.56 49 LYS B O 1
ATOM 1666 N N . PRO B 1 50 ? -6.48 32 12.062 1 98.25 50 PRO B N 1
ATOM 1667 C CA . PRO B 1 50 ? -6.746 31.328 13.328 1 98.25 50 PRO B CA 1
ATOM 1668 C C . PRO B 1 50 ? -6.285 32.125 14.539 1 98.25 50 PRO B C 1
ATOM 1670 O O . PRO B 1 50 ? -5.336 32.906 14.445 1 98.25 50 PRO B O 1
ATOM 1673 N N . SER B 1 51 ? -6.949 31.938 15.664 1 98.19 51 SER B N 1
ATOM 1674 C CA . SER B 1 51 ? -6.488 32.531 16.922 1 98.19 51 SER B CA 1
ATOM 1675 C C . SER B 1 51 ? -5.227 31.844 17.422 1 98.19 51 SER B C 1
ATOM 1677 O O . SER B 1 51 ? -4.883 30.75 16.969 1 98.19 51 SER B O 1
ATOM 1679 N N . ASP B 1 52 ? -4.582 32.562 18.375 1 97.88 52 ASP B N 1
ATOM 1680 C CA . ASP B 1 52 ? -3.406 31.953 19 1 97.88 52 ASP B CA 1
ATOM 1681 C C . ASP B 1 52 ? -3.764 30.641 19.688 1 97.88 52 ASP B C 1
ATOM 1683 O O . ASP B 1 52 ? -2.967 29.703 19.688 1 97.88 52 ASP B O 1
ATOM 1687 N N . GLU B 1 53 ? -4.879 30.625 20.266 1 98.44 53 GLU B N 1
ATOM 1688 C CA . GLU B 1 53 ? -5.34 29.406 20.922 1 98.44 53 GLU B CA 1
ATOM 1689 C C . GLU B 1 53 ? -5.543 28.266 19.938 1 98.44 53 GLU B C 1
ATOM 1691 O O . GLU B 1 53 ? -5.156 27.125 20.188 1 98.44 53 GLU B O 1
ATOM 1696 N N . GLU B 1 54 ? -6.125 28.547 18.781 1 98.69 54 GLU B N 1
ATOM 1697 C CA . GLU B 1 54 ? -6.328 27.547 17.734 1 98.69 54 GLU B CA 1
ATOM 1698 C C . GLU B 1 54 ? -4.996 27 17.219 1 98.69 54 GLU B C 1
ATOM 1700 O O . GLU B 1 54 ? -4.855 25.797 17 1 98.69 54 GLU B O 1
ATOM 1705 N N . ILE B 1 55 ? -4.035 27.875 17.078 1 98.75 55 ILE B N 1
ATOM 1706 C CA . ILE B 1 55 ? -2.717 27.484 16.594 1 98.75 55 ILE B CA 1
ATOM 1707 C C . ILE B 1 55 ? -2.049 26.562 17.625 1 98.75 55 ILE B C 1
ATOM 1709 O O . ILE B 1 55 ? -1.493 25.516 17.25 1 98.75 55 ILE B O 1
ATOM 1713 N N . ARG B 1 56 ? -2.15 26.922 18.891 1 98.62 56 ARG B N 1
ATOM 1714 C CA . ARG B 1 56 ? -1.597 26.094 19.938 1 98.62 56 ARG B CA 1
ATOM 1715 C C . ARG B 1 56 ? -2.277 24.719 19.969 1 98.62 56 ARG B C 1
ATOM 1717 O O . ARG B 1 56 ? -1.622 23.703 20.188 1 98.62 56 ARG B O 1
ATOM 1724 N N . GLU B 1 57 ? -3.523 24.797 19.703 1 98.81 57 GLU B N 1
ATOM 1725 C CA . GLU B 1 57 ? -4.285 23.547 19.719 1 98.81 57 GLU B CA 1
ATOM 1726 C C . GLU B 1 57 ? -3.893 22.641 18.562 1 98.81 57 GLU B C 1
ATOM 1728 O O . GLU B 1 57 ? -3.834 21.422 18.703 1 98.81 57 GLU B O 1
ATOM 1733 N N . ILE B 1 58 ? -3.643 23.172 17.422 1 98.88 58 ILE B N 1
ATOM 1734 C CA . ILE B 1 58 ? -3.18 22.406 16.266 1 98.88 58 ILE B CA 1
ATOM 1735 C C . ILE B 1 58 ? -1.864 21.703 16.609 1 98.88 58 ILE B C 1
ATOM 1737 O O . ILE B 1 58 ? -1.712 20.516 16.359 1 98.88 58 ILE B O 1
ATOM 1741 N N . GLU B 1 59 ? -0.964 22.453 17.172 1 98.88 59 GLU B N 1
ATOM 1742 C CA . GLU B 1 59 ? 0.322 21.875 17.562 1 98.88 59 GLU B CA 1
ATOM 1743 C C . GLU B 1 59 ? 0.144 20.766 18.594 1 98.88 59 GLU B C 1
ATOM 1745 O O . GLU B 1 59 ? 0.742 19.703 18.469 1 98.88 59 GLU B O 1
ATOM 1750 N N . ARG B 1 60 ? -0.686 21.062 19.562 1 98.88 60 ARG B N 1
ATOM 1751 C CA . ARG B 1 60 ? -0.928 20.094 20.625 1 98.88 60 ARG B CA 1
ATOM 1752 C C . ARG B 1 60 ? -1.501 18.797 20.047 1 98.88 60 ARG B C 1
ATOM 1754 O O . ARG B 1 60 ? -0.997 17.703 20.344 1 98.88 60 ARG B O 1
ATOM 1761 N N . LEU B 1 61 ? -2.52 18.922 19.234 1 98.88 61 LEU B N 1
ATOM 1762 C CA . LEU B 1 61 ? -3.182 17.734 18.672 1 98.88 61 LEU B CA 1
ATOM 1763 C C . LEU B 1 61 ? -2.246 16.969 17.75 1 98.88 61 LEU B C 1
ATOM 1765 O O . LEU B 1 61 ? -2.252 15.742 17.734 1 98.88 61 LEU B O 1
ATOM 1769 N N . ALA B 1 62 ? -1.5 17.703 16.953 1 98.94 62 ALA B N 1
ATOM 1770 C CA . ALA B 1 62 ? -0.52 17.047 16.094 1 98.94 62 ALA B CA 1
ATOM 1771 C C . ALA B 1 62 ? 0.457 16.203 16.906 1 98.94 62 ALA B C 1
ATOM 1773 O O . ALA B 1 62 ? 0.712 15.047 16.594 1 98.94 62 ALA B O 1
ATOM 1774 N N . ASN B 1 63 ? 0.967 16.766 17.953 1 98.88 63 ASN B N 1
ATOM 1775 C CA . ASN B 1 63 ? 1.94 16.047 18.766 1 98.88 63 ASN B CA 1
ATOM 1776 C C . ASN B 1 63 ? 1.288 14.922 19.562 1 98.88 63 ASN B C 1
ATOM 1778 O O . ASN B 1 63 ? 1.916 13.891 19.812 1 98.88 63 ASN B O 1
ATOM 1782 N N . GLU B 1 64 ? 0.057 15.156 19.938 1 98.88 64 GLU B N 1
ATOM 1783 C CA . GLU B 1 64 ? -0.673 14.055 20.562 1 98.88 64 GLU B CA 1
ATOM 1784 C C . GLU B 1 64 ? -0.791 12.867 19.594 1 98.88 64 GLU B C 1
ATOM 1786 O O . GLU B 1 64 ? -0.623 11.719 20 1 98.88 64 GLU B O 1
ATOM 1791 N N . LYS B 1 65 ? -1.066 13.172 18.328 1 98.88 65 LYS B N 1
ATOM 1792 C CA . LYS B 1 65 ? -1.157 12.117 17.328 1 98.88 65 LYS B CA 1
ATOM 1793 C C . LYS B 1 65 ? 0.192 11.438 17.125 1 98.88 65 LYS B C 1
ATOM 1795 O O . LYS B 1 65 ? 0.255 10.219 16.922 1 98.88 65 LYS B O 1
ATOM 1800 N N . VAL B 1 66 ? 1.287 12.188 17.156 1 98.62 66 VAL B N 1
ATOM 1801 C CA . VAL B 1 66 ? 2.635 11.625 17.078 1 98.62 66 VAL B CA 1
ATOM 1802 C C . VAL B 1 66 ? 2.861 10.68 18.266 1 98.62 66 VAL B C 1
ATOM 1804 O O . VAL B 1 66 ? 3.334 9.555 18.078 1 98.62 66 VAL B O 1
ATOM 1807 N N . LYS B 1 67 ? 2.473 11.078 19.406 1 98.5 67 LYS B N 1
ATOM 1808 C CA . LYS B 1 67 ? 2.67 10.281 20.625 1 98.5 67 LYS B CA 1
ATOM 1809 C C . LYS B 1 67 ? 1.854 8.992 20.578 1 98.5 67 LYS B C 1
ATOM 1811 O O . LYS B 1 67 ? 2.281 7.965 21.094 1 98.5 67 LYS B O 1
ATOM 1816 N N . GLU B 1 68 ? 0.727 9.07 19.938 1 98.5 68 GLU B N 1
ATOM 1817 C CA . GLU B 1 68 ? -0.131 7.895 19.797 1 98.5 68 GLU B CA 1
ATOM 1818 C C . GLU B 1 68 ? 0.566 6.789 19.016 1 98.5 68 GLU B C 1
ATOM 1820 O O . GLU B 1 68 ? 0.145 5.633 19.047 1 98.5 68 GLU B O 1
ATOM 1825 N N . ASN B 1 69 ? 1.589 7.223 18.297 1 98.12 69 ASN B N 1
ATOM 1826 C CA . ASN B 1 69 ? 2.303 6.262 17.469 1 98.12 69 ASN B CA 1
ATOM 1827 C C . ASN B 1 69 ? 1.346 5.48 16.562 1 98.12 69 ASN B C 1
ATOM 1829 O O . ASN B 1 69 ? 1.456 4.258 16.453 1 98.12 69 ASN B O 1
ATOM 1833 N N . ALA B 1 70 ? 0.375 6.191 15.969 1 98.12 70 ALA B N 1
ATOM 1834 C CA . ALA B 1 70 ? -0.652 5.578 15.125 1 98.12 70 ALA B CA 1
ATOM 1835 C C . ALA B 1 70 ? -0.057 5.055 13.82 1 98.12 70 ALA B C 1
ATOM 1837 O O . ALA B 1 70 ? 0.852 5.668 13.258 1 98.12 70 ALA B O 1
ATOM 1838 N N . PRO B 1 71 ? -0.583 3.955 13.281 1 98.19 71 PRO B N 1
ATOM 1839 C CA . PRO B 1 71 ? -0.106 3.453 11.992 1 98.19 71 PRO B CA 1
ATOM 1840 C C . PRO B 1 71 ? -0.44 4.391 10.836 1 98.19 71 PRO B C 1
ATOM 1842 O O . PRO B 1 71 ? -1.518 4.992 10.812 1 98.19 71 PRO B O 1
ATOM 1845 N N . ILE B 1 72 ? 0.489 4.559 9.992 1 98.69 72 ILE B N 1
ATOM 1846 C CA . ILE B 1 72 ? 0.244 5.164 8.688 1 98.69 72 ILE B CA 1
ATOM 1847 C C . ILE B 1 72 ? 0.057 4.07 7.641 1 98.69 72 ILE B C 1
ATOM 1849 O O . ILE B 1 72 ? 1.025 3.434 7.215 1 98.69 72 ILE B O 1
ATOM 1853 N N . LYS B 1 73 ? -1.187 3.846 7.242 1 98.62 73 LYS B N 1
ATOM 1854 C CA . LYS B 1 73 ? -1.546 2.766 6.328 1 98.62 73 LYS B CA 1
ATOM 1855 C C . LYS B 1 73 ? -1.431 3.211 4.875 1 98.62 73 LYS B C 1
ATOM 1857 O O . LYS B 1 73 ? -1.752 4.355 4.543 1 98.62 73 LYS B O 1
ATOM 1862 N N . ILE B 1 74 ? -0.985 2.285 4.027 1 98.38 74 ILE B N 1
ATOM 1863 C CA . ILE B 1 74 ? -0.843 2.586 2.609 1 98.38 74 ILE B CA 1
ATOM 1864 C C . ILE B 1 74 ? -1.677 1.605 1.787 1 98.38 74 ILE B C 1
ATOM 1866 O O . ILE B 1 74 ? -1.622 0.394 2.012 1 98.38 74 ILE B O 1
ATOM 1870 N N . TYR B 1 75 ? -2.482 2.105 0.873 1 97.75 75 TYR B N 1
ATOM 1871 C CA . TYR B 1 75 ? -3.287 1.348 -0.08 1 97.75 75 TYR B CA 1
ATOM 1872 C C . TYR B 1 75 ? -2.895 1.685 -1.514 1 97.75 75 TYR B C 1
ATOM 1874 O O . TYR B 1 75 ? -3.01 2.836 -1.941 1 97.75 75 TYR B O 1
ATOM 1882 N N . GLU B 1 76 ? -2.359 0.762 -2.18 1 97.5 76 GLU B N 1
ATOM 1883 C CA . GLU B 1 76 ? -2.141 0.916 -3.613 1 97.5 76 GLU B CA 1
ATOM 1884 C C . GLU B 1 76 ? -3.209 0.18 -4.418 1 97.5 76 GLU B C 1
ATOM 1886 O O . GLU B 1 76 ? -3.172 -1.047 -4.535 1 97.5 76 GLU B O 1
ATOM 1891 N N . LEU B 1 77 ? -4.125 0.934 -5.055 1 97.44 77 LEU B N 1
ATOM 1892 C CA . LEU B 1 77 ? -5.363 0.413 -5.625 1 97.44 77 LEU B CA 1
ATOM 1893 C C . LEU B 1 77 ? -5.648 1.047 -6.98 1 97.44 77 LEU B C 1
ATOM 1895 O O . LEU B 1 77 ? -5.191 2.156 -7.262 1 97.44 77 LEU B O 1
ATOM 1899 N N . PRO B 1 78 ? -6.504 0.321 -7.719 1 96.69 78 PRO B N 1
ATOM 1900 C CA . PRO B 1 78 ? -7.062 1.009 -8.883 1 96.69 78 PRO B CA 1
ATOM 1901 C C . PRO B 1 78 ? -7.84 2.268 -8.508 1 96.69 78 PRO B C 1
ATOM 1903 O O . PRO B 1 78 ? -8.516 2.295 -7.48 1 96.69 78 PRO B O 1
ATOM 1906 N N . ARG B 1 79 ? -7.773 3.25 -9.398 1 96.44 79 ARG B N 1
ATOM 1907 C CA . ARG B 1 79 ? -8.367 4.562 -9.148 1 96.44 79 ARG B CA 1
ATOM 1908 C C . ARG B 1 79 ? -9.836 4.434 -8.758 1 96.44 79 ARG B C 1
ATOM 1910 O O . ARG B 1 79 ? -10.266 4.988 -7.746 1 96.44 79 ARG B O 1
ATOM 1917 N N . GLU B 1 80 ? -10.617 3.695 -9.508 1 96.31 80 GLU B N 1
ATOM 1918 C CA . GLU B 1 80 ? -12.047 3.564 -9.25 1 96.31 80 GLU B CA 1
ATOM 1919 C C . GLU B 1 80 ? -12.305 2.967 -7.875 1 96.31 80 GLU B C 1
ATOM 1921 O O . GLU B 1 80 ? -13.188 3.43 -7.148 1 96.31 80 GLU B O 1
ATOM 1926 N N . GLU B 1 81 ? -11.531 1.976 -7.492 1 96.38 81 GLU B N 1
ATOM 1927 C CA . GLU B 1 81 ? -11.68 1.344 -6.188 1 96.38 81 GLU B CA 1
ATOM 1928 C C . GLU B 1 81 ? -11.289 2.303 -5.062 1 96.38 81 GLU B C 1
ATOM 1930 O O . GLU B 1 81 ? -11.977 2.377 -4.039 1 96.38 81 GLU B O 1
ATOM 1935 N N . ALA B 1 82 ? -10.219 3 -5.25 1 97.31 82 ALA B N 1
ATOM 1936 C CA . ALA B 1 82 ? -9.789 3.994 -4.27 1 97.31 82 ALA B CA 1
ATOM 1937 C C . ALA B 1 82 ? -10.867 5.055 -4.059 1 97.31 82 ALA B C 1
ATOM 1939 O O . ALA B 1 82 ? -11.18 5.414 -2.922 1 97.31 82 ALA B O 1
ATOM 1940 N N . GLU B 1 83 ? -11.406 5.535 -5.121 1 96.69 83 GLU B N 1
ATOM 1941 C CA . GLU B 1 83 ? -12.438 6.566 -5.059 1 96.69 83 GLU B CA 1
ATOM 1942 C C . GLU B 1 83 ? -13.695 6.047 -4.375 1 96.69 83 GLU B C 1
ATOM 1944 O O . GLU B 1 83 ? -14.359 6.785 -3.639 1 96.69 83 GLU B O 1
ATOM 1949 N N . LYS B 1 84 ? -13.984 4.801 -4.578 1 97.38 84 LYS B N 1
ATOM 1950 C CA . LYS B 1 84 ? -15.141 4.191 -3.924 1 97.38 84 LYS B CA 1
ATOM 1951 C C . LYS B 1 84 ? -14.906 4.035 -2.424 1 97.38 84 LYS B C 1
ATOM 1953 O O . LYS B 1 84 ? -15.805 4.273 -1.619 1 97.38 84 LYS B O 1
ATOM 1958 N N . MET B 1 85 ? -13.727 3.689 -2.072 1 96.19 85 MET B N 1
ATOM 1959 C CA . MET B 1 85 ? -13.398 3.375 -0.684 1 96.19 85 MET B CA 1
ATOM 1960 C C . MET B 1 85 ? -13.219 4.648 0.133 1 96.19 85 MET B C 1
ATOM 1962 O O . MET B 1 85 ? -13.609 4.707 1.299 1 96.19 85 MET B O 1
ATOM 1966 N N . PHE B 1 86 ? -12.562 5.723 -0.502 1 97 86 PHE B N 1
ATOM 1967 C CA . PHE B 1 86 ? -12.102 6.84 0.313 1 97 86 PHE B CA 1
ATOM 1968 C C . PHE B 1 86 ? -12.75 8.141 -0.134 1 97 86 PHE B C 1
ATOM 1970 O O . PHE B 1 86 ? -12.656 9.156 0.557 1 97 86 PHE B O 1
ATOM 1977 N N . GLY B 1 87 ? -13.453 8.133 -1.298 1 95.31 87 GLY B N 1
ATOM 1978 C CA . GLY B 1 87 ? -14.023 9.352 -1.854 1 95.31 87 GLY B CA 1
ATOM 1979 C C . GLY B 1 87 ? -13.016 10.18 -2.625 1 95.31 87 GLY B C 1
ATOM 1980 O O . GLY B 1 87 ? -11.805 10 -2.477 1 95.31 87 GLY B O 1
ATOM 1981 N N . GLU B 1 88 ? -13.461 11.156 -3.305 1 93.19 88 GLU B N 1
ATOM 1982 C CA . GLU B 1 88 ? -12.602 11.953 -4.18 1 93.19 88 GLU B CA 1
ATOM 1983 C C . GLU B 1 88 ? -11.914 13.07 -3.404 1 93.19 88 GLU B C 1
ATOM 1985 O O . GLU B 1 88 ? -10.977 13.695 -3.904 1 93.19 88 GLU B O 1
ATOM 1990 N N . ASP B 1 89 ? -12.352 13.289 -2.172 1 93.69 89 ASP B N 1
ATOM 1991 C CA . ASP B 1 89 ? -11.734 14.336 -1.367 1 93.69 89 ASP B CA 1
ATOM 1992 C C . ASP B 1 89 ? -10.266 14.016 -1.079 1 93.69 89 ASP B C 1
ATOM 1994 O O . ASP B 1 89 ? -9.5 14.898 -0.703 1 93.69 89 ASP B O 1
ATOM 1998 N N . MET B 1 90 ? -9.867 12.758 -1.374 1 95.38 90 MET B N 1
ATOM 1999 C CA . MET B 1 90 ? -8.492 12.344 -1.09 1 95.38 90 MET B CA 1
ATOM 2000 C C . MET B 1 90 ? -7.508 13.078 -1.996 1 95.38 90 MET B C 1
ATOM 2002 O O . MET B 1 90 ? -6.305 13.086 -1.729 1 95.38 90 MET B O 1
ATOM 2006 N N . TYR B 1 91 ? -8.016 13.695 -3.035 1 94.5 91 TYR B N 1
ATOM 2007 C CA . TYR B 1 91 ? -7.148 14.359 -4 1 94.5 91 TYR B CA 1
ATOM 2008 C C . TYR B 1 91 ? -6.805 15.773 -3.543 1 94.5 91 TYR B C 1
ATOM 2010 O O . TYR B 1 91 ? -5.91 16.422 -4.098 1 94.5 91 TYR B O 1
ATOM 2018 N N . ASP B 1 92 ? -7.469 16.234 -2.545 1 94.5 92 ASP B N 1
ATOM 2019 C CA . ASP B 1 92 ? -7.355 17.656 -2.225 1 94.5 92 ASP B CA 1
ATOM 2020 C C . ASP B 1 92 ? -7.492 18.516 -3.48 1 94.5 92 ASP B C 1
ATOM 2022 O O . ASP B 1 92 ? -8.422 18.328 -4.27 1 94.5 92 ASP B O 1
ATOM 2026 N N . LEU B 1 93 ? -6.691 19.562 -3.572 1 91.31 93 LEU B N 1
ATOM 2027 C CA . LEU B 1 93 ? -6.723 20.406 -4.758 1 91.31 93 LEU B CA 1
ATOM 2028 C C . LEU B 1 93 ? -5.605 20.031 -5.723 1 91.31 93 LEU B C 1
ATOM 2030 O O . LEU B 1 93 ? -5.148 20.859 -6.508 1 91.31 93 LEU B O 1
ATOM 2034 N N . PHE B 1 94 ? -5.117 18.734 -5.562 1 86.5 94 PHE B N 1
ATOM 2035 C CA . PHE B 1 94 ? -4.121 18.156 -6.457 1 86.5 94 PHE B CA 1
ATOM 2036 C C . PHE B 1 94 ? -4.766 17.141 -7.406 1 86.5 94 PHE B C 1
ATOM 2038 O O . PHE B 1 94 ? -4.715 15.938 -7.168 1 86.5 94 PHE B O 1
ATOM 2045 N N . PRO B 1 95 ? -5.215 17.609 -8.477 1 78.25 95 PRO B N 1
ATOM 2046 C CA . PRO B 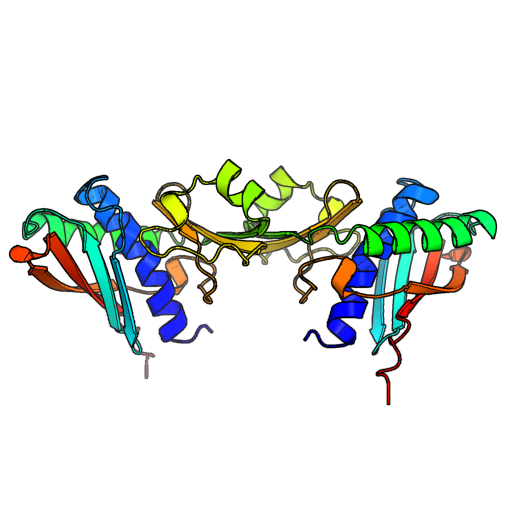1 95 ? -5.828 16.594 -9.344 1 78.25 95 PRO B CA 1
ATOM 2047 C C . PRO B 1 95 ? -4.812 15.609 -9.906 1 78.25 95 PRO B C 1
ATOM 2049 O O . PRO B 1 95 ? -3.717 16 -10.312 1 78.25 95 PRO B O 1
ATOM 2052 N N . VAL B 1 96 ? -5.145 14.422 -9.727 1 86.12 96 VAL B N 1
ATOM 2053 C CA . VAL B 1 96 ? -4.367 13.336 -10.32 1 86.12 96 VAL B CA 1
ATOM 2054 C C . VAL B 1 96 ? -4.793 13.133 -11.773 1 86.12 96 VAL B C 1
ATOM 2056 O O . VAL B 1 96 ? -5.984 13 -12.062 1 86.12 96 VAL B O 1
ATOM 2059 N N . PRO B 1 97 ? -3.773 13.125 -12.602 1 90.62 97 PRO B N 1
ATOM 2060 C CA . PRO B 1 97 ? -4.113 12.945 -14.016 1 90.62 97 PRO B CA 1
ATOM 2061 C C . PRO B 1 97 ? -4.965 11.703 -14.266 1 90.62 97 PRO B C 1
ATOM 2063 O O . PRO B 1 97 ? -4.812 10.695 -13.57 1 90.62 97 PRO B O 1
ATOM 2066 N N . GLU B 1 98 ? -5.773 11.781 -15.281 1 87.62 98 GLU B N 1
ATOM 2067 C CA . GLU B 1 98 ? -6.738 10.727 -15.586 1 87.62 98 GLU B CA 1
ATOM 2068 C C . GLU B 1 98 ? -6.031 9.445 -16 1 87.62 98 GLU B C 1
ATOM 2070 O O . GLU B 1 98 ? -6.586 8.352 -15.859 1 87.62 98 GLU B O 1
ATOM 2075 N N . ASP B 1 99 ? -4.832 9.562 -16.469 1 90.5 99 ASP B N 1
ATOM 2076 C CA . ASP B 1 99 ? -4.145 8.391 -17.016 1 90.5 99 ASP B CA 1
ATOM 2077 C C . ASP B 1 99 ? -3.494 7.574 -15.898 1 90.5 99 ASP B C 1
ATOM 2079 O O . ASP B 1 99 ? -3.025 6.457 -16.125 1 90.5 99 ASP B O 1
ATOM 2083 N N . VAL B 1 100 ? -3.52 8.203 -14.758 1 91.69 100 VAL B N 1
ATOM 2084 C CA . VAL B 1 100 ? -3.035 7.426 -13.617 1 91.69 100 VAL B CA 1
ATOM 2085 C C . VAL B 1 100 ? -4.105 6.426 -13.188 1 91.69 100 VAL B C 1
ATOM 2087 O O . VAL B 1 100 ? -5.152 6.816 -12.664 1 91.69 100 VAL B O 1
ATOM 2090 N N . ARG B 1 101 ? -3.859 5.141 -13.32 1 92.31 101 ARG B N 1
ATOM 2091 C CA . ARG B 1 101 ? -4.875 4.117 -13.102 1 92.31 101 ARG B CA 1
ATOM 2092 C C . ARG B 1 101 ? -4.742 3.508 -11.711 1 92.31 101 ARG B C 1
ATOM 2094 O O . ARG B 1 101 ? -5.691 2.916 -11.195 1 92.31 101 ARG B O 1
ATOM 2101 N N . ILE B 1 102 ? -3.492 3.559 -11.172 1 94.75 102 ILE B N 1
ATOM 2102 C CA . ILE B 1 102 ? -3.252 3.029 -9.836 1 94.75 102 ILE B CA 1
ATOM 2103 C C . ILE B 1 102 ? -2.861 4.164 -8.891 1 94.75 102 ILE B C 1
ATOM 2105 O O . ILE B 1 102 ? -1.942 4.934 -9.18 1 94.75 102 ILE B O 1
ATOM 2109 N N . LEU B 1 103 ? -3.633 4.199 -7.785 1 96.38 103 LEU B N 1
ATOM 2110 C CA . LEU B 1 103 ? -3.393 5.266 -6.816 1 96.38 103 LEU B CA 1
ATOM 2111 C C . LEU B 1 103 ? -2.779 4.707 -5.539 1 96.38 103 LEU B C 1
ATOM 2113 O O . LEU B 1 103 ? -3.092 3.586 -5.133 1 96.38 103 LEU B O 1
ATOM 2117 N N . LYS B 1 104 ? -1.9 5.512 -4.996 1 97.25 104 LYS B N 1
ATOM 2118 C CA . LYS B 1 104 ? -1.434 5.273 -3.633 1 97.25 104 LYS B CA 1
ATOM 2119 C C . LYS B 1 104 ? -2.133 6.199 -2.641 1 97.25 104 LYS B C 1
ATOM 2121 O O . LYS B 1 104 ? -2.049 7.422 -2.76 1 97.25 104 LYS B O 1
ATOM 2126 N N . VAL B 1 105 ? -2.865 5.578 -1.695 1 98.38 105 VAL B N 1
ATOM 2127 C CA . VAL B 1 105 ? -3.621 6.34 -0.706 1 98.38 105 VAL B CA 1
ATOM 2128 C C . VAL B 1 105 ? -3.004 6.145 0.677 1 98.38 105 VAL B C 1
ATOM 2130 O O . VAL B 1 105 ? -2.748 5.012 1.096 1 98.38 105 VAL B O 1
ATOM 2133 N N . VAL B 1 106 ? -2.688 7.262 1.327 1 98.69 106 VAL B N 1
ATOM 2134 C CA . VAL B 1 106 ? -2.145 7.273 2.682 1 98.69 106 VAL B CA 1
ATOM 2135 C C . VAL B 1 106 ? -3.262 7.555 3.684 1 98.69 106 VAL B C 1
ATOM 2137 O O . VAL B 1 106 ? -4.004 8.531 3.537 1 98.69 106 VAL B O 1
ATOM 2140 N N . VAL B 1 107 ? -3.385 6.645 4.711 1 98.69 107 VAL B N 1
ATOM 2141 C CA . VAL B 1 107 ? -4.496 6.754 5.652 1 98.69 107 VAL B CA 1
ATOM 2142 C C . VAL B 1 107 ? -3.965 6.723 7.082 1 98.69 107 VAL B C 1
ATOM 2144 O O . VAL B 1 107 ? -3.279 5.777 7.477 1 98.69 107 VAL B O 1
ATOM 2147 N N . ILE B 1 108 ? -4.156 7.742 7.754 1 98.62 108 ILE B N 1
ATOM 2148 C CA . ILE B 1 108 ? -4.117 7.723 9.211 1 98.62 108 ILE B CA 1
ATOM 2149 C C . ILE B 1 108 ? -5.539 7.66 9.766 1 98.62 108 ILE B C 1
ATOM 2151 O O . ILE B 1 108 ? -6.305 8.617 9.641 1 98.62 108 ILE B O 1
ATOM 2155 N N . GLU B 1 109 ? -5.906 6.598 10.367 1 97.44 109 GLU B N 1
ATOM 2156 C CA . GLU B 1 109 ? -7.285 6.289 10.727 1 97.44 109 GLU B CA 1
ATOM 2157 C C . GLU B 1 109 ? -7.898 7.406 11.57 1 97.44 109 GLU B C 1
ATOM 2159 O O . GLU B 1 109 ? -7.285 7.871 12.531 1 97.44 109 GLU B O 1
ATOM 2164 N N . ASP B 1 110 ? -9.141 7.852 11.109 1 97.06 110 ASP B N 1
ATOM 2165 C CA . ASP B 1 110 ? -9.938 8.859 11.797 1 97.06 110 ASP B CA 1
ATOM 2166 C C . ASP B 1 110 ? -9.156 10.164 11.945 1 97.06 110 ASP B C 1
ATOM 2168 O O . ASP B 1 110 ? -9.305 10.875 12.945 1 97.06 110 ASP B O 1
ATOM 2172 N N . TRP B 1 111 ? -8.266 10.414 10.977 1 98.5 111 TRP B N 1
ATOM 2173 C CA . TRP B 1 111 ? -7.41 11.586 11.117 1 98.5 111 TRP B CA 1
ATOM 2174 C C . TRP B 1 111 ? -7.148 12.234 9.766 1 98.5 111 TRP B C 1
ATOM 2176 O O . TRP B 1 111 ? -7.453 13.414 9.562 1 98.5 111 TRP B O 1
ATOM 2186 N N . ASN B 1 112 ? -6.613 11.484 8.766 1 98.19 112 ASN B N 1
ATOM 2187 C CA . ASN B 1 112 ? -6.23 12.023 7.469 1 98.19 112 ASN B CA 1
ATOM 2188 C C . ASN B 1 112 ? -6.23 10.945 6.387 1 98.19 112 ASN B C 1
ATOM 2190 O O . ASN B 1 112 ? -5.77 9.828 6.617 1 98.19 112 ASN B O 1
ATOM 2194 N N . VAL B 1 113 ? -6.824 11.227 5.242 1 98.06 113 VAL B N 1
ATOM 2195 C CA . VAL B 1 113 ? -6.785 10.391 4.051 1 98.06 113 VAL B CA 1
ATOM 2196 C C . VAL B 1 113 ? -6.402 11.227 2.836 1 98.06 113 VAL B C 1
ATOM 2198 O O . VAL B 1 113 ? -7.07 12.219 2.527 1 98.06 113 VAL B O 1
ATOM 2201 N N . ASN B 1 114 ? -5.312 10.836 2.129 1 97.69 114 ASN B N 1
ATOM 2202 C CA . ASN B 1 114 ? -4.871 11.562 0.941 1 97.69 114 ASN B CA 1
ATOM 2203 C C . ASN B 1 114 ? -4.242 10.625 -0.086 1 97.69 114 ASN B C 1
ATOM 2205 O O . ASN B 1 114 ? -3.549 9.672 0.277 1 97.69 114 ASN B O 1
ATOM 2209 N N . ALA B 1 115 ? -4.52 10.922 -1.338 1 96.62 115 ALA B N 1
ATOM 2210 C CA . ALA B 1 115 ? -3.697 10.305 -2.379 1 96.62 115 ALA B CA 1
ATOM 2211 C C . ALA B 1 115 ? -2.299 10.922 -2.402 1 96.62 115 ALA B C 1
ATOM 2213 O O . ALA B 1 115 ? -2.145 12.125 -2.609 1 96.62 115 ALA B O 1
ATOM 2214 N N . CYS B 1 116 ? -1.31 10.078 -2.117 1 96.75 116 CYS B N 1
ATOM 2215 C CA . CYS B 1 116 ? 0.066 10.555 -2.014 1 96.75 116 CYS B CA 1
ATOM 2216 C C . CYS B 1 116 ? 1.052 9.445 -2.377 1 96.75 116 CYS B C 1
ATOM 2218 O O . CYS B 1 116 ? 1.054 8.383 -1.756 1 96.75 116 CYS B O 1
ATOM 2220 N N . ASN B 1 117 ? 1.94 9.695 -3.301 1 94.56 117 ASN B N 1
ATOM 2221 C CA . ASN B 1 117 ? 2.83 8.656 -3.799 1 94.56 117 ASN B CA 1
ATOM 2222 C C . ASN B 1 117 ? 4.23 8.781 -3.205 1 94.56 117 ASN B C 1
ATOM 2224 O O . ASN B 1 117 ? 5.156 8.094 -3.639 1 94.56 117 ASN B O 1
ATOM 2228 N N . LYS B 1 118 ? 4.426 9.641 -2.232 1 96.56 118 LYS B N 1
ATOM 2229 C CA . LYS B 1 118 ? 5.727 9.789 -1.583 1 96.56 118 LYS B CA 1
ATOM 2230 C C . LYS B 1 118 ? 5.941 8.703 -0.533 1 96.56 118 LYS B C 1
ATOM 2232 O O . LYS B 1 118 ? 5.043 7.914 -0.257 1 96.56 118 LYS B O 1
ATOM 2237 N N . GLU B 1 119 ? 7.145 8.641 -0.079 1 96.75 119 GLU B N 1
ATOM 2238 C CA . GLU B 1 119 ? 7.469 7.758 1.038 1 96.75 119 GLU B CA 1
ATOM 2239 C C . GLU B 1 119 ? 7.023 8.367 2.367 1 96.75 119 GLU B C 1
ATOM 2241 O O . GLU B 1 119 ? 7.152 9.57 2.578 1 96.75 119 GLU B O 1
ATOM 2246 N N . HIS B 1 120 ? 6.516 7.57 3.268 1 98.31 120 HIS B N 1
ATOM 2247 C CA . HIS B 1 120 ? 6.055 7.949 4.598 1 98.31 120 HIS B CA 1
ATOM 2248 C C . HIS B 1 120 ? 6.617 7.016 5.664 1 98.31 120 HIS B C 1
ATOM 2250 O O . HIS B 1 120 ? 7.016 5.891 5.359 1 98.31 120 HIS B O 1
ATOM 2256 N N . THR B 1 121 ? 6.695 7.488 6.867 1 98 121 THR B N 1
ATOM 2257 C CA . THR B 1 121 ? 6.992 6.59 7.977 1 98 121 THR B CA 1
ATOM 2258 C C . THR B 1 121 ? 5.871 5.57 8.164 1 98 121 THR B C 1
ATOM 2260 O O . THR B 1 121 ? 4.758 5.77 7.676 1 98 121 THR B O 1
ATOM 2263 N N . LYS B 1 122 ? 6.121 4.543 8.922 1 97.12 122 LYS B N 1
ATOM 2264 C CA . LYS B 1 122 ? 5.121 3.502 9.133 1 97.12 122 LYS B CA 1
ATOM 2265 C C . LYS B 1 122 ? 4.129 3.906 10.219 1 97.12 122 LYS B C 1
ATOM 2267 O O . LYS B 1 122 ? 2.971 3.48 10.203 1 97.12 122 LYS B O 1
ATOM 2272 N N . THR B 1 123 ? 4.688 4.719 11.195 1 97.94 123 THR B N 1
ATOM 2273 C CA . THR B 1 123 ? 3.85 5.203 12.281 1 97.94 123 THR B CA 1
ATOM 2274 C C . THR B 1 123 ? 4.094 6.688 12.539 1 97.94 123 THR B C 1
ATOM 2276 O O . THR B 1 123 ? 5.133 7.227 12.141 1 97.94 123 THR B O 1
ATOM 2279 N N . THR B 1 124 ? 3.098 7.273 13.211 1 98.69 124 THR B N 1
ATOM 2280 C CA . THR B 1 124 ? 3.223 8.695 13.5 1 98.69 124 THR B CA 1
ATOM 2281 C C . THR B 1 124 ? 4.328 8.945 14.516 1 98.69 124 THR B C 1
ATOM 2283 O O . THR B 1 124 ? 4.949 10.016 14.516 1 98.69 124 THR B O 1
ATOM 2286 N N . GLY B 1 125 ? 4.633 7.961 15.336 1 97.88 125 GLY B N 1
ATOM 2287 C CA . GLY B 1 125 ? 5.66 8.117 16.359 1 97.88 125 GLY B CA 1
ATOM 2288 C C . GLY B 1 125 ? 7.055 8.258 15.773 1 97.88 125 GLY B C 1
ATOM 2289 O O . GLY B 1 125 ? 7.938 8.852 16.406 1 97.88 125 GLY B O 1
ATOM 2290 N N . GLU B 1 126 ? 7.27 7.742 14.594 1 97.56 126 GLU B N 1
ATOM 2291 C CA . GLU B 1 126 ? 8.578 7.77 13.945 1 97.56 126 GLU B CA 1
ATOM 2292 C C . GLU B 1 126 ? 8.898 9.156 13.406 1 97.56 126 GLU B C 1
ATOM 2294 O O . GLU B 1 126 ? 10.031 9.43 13.016 1 97.56 126 GLU B O 1
ATOM 2299 N N . ILE B 1 127 ? 7.988 10.062 13.438 1 97.94 127 ILE B N 1
ATOM 2300 C CA . ILE B 1 127 ? 8.141 11.414 12.906 1 97.94 127 ILE B CA 1
ATOM 2301 C C . ILE B 1 127 ? 8.992 12.25 13.859 1 97.94 127 ILE B C 1
ATOM 2303 O O . ILE B 1 127 ? 9.938 12.914 13.438 1 97.94 127 ILE B O 1
ATOM 2307 N N . GLY B 1 128 ? 8.641 12.164 15.141 1 97.62 128 GLY B N 1
ATOM 2308 C CA . GLY B 1 128 ? 9.242 13.039 16.141 1 97.62 128 GLY B CA 1
ATOM 2309 C C . GLY B 1 128 ? 8.414 14.281 16.422 1 97.62 128 GLY B C 1
ATOM 2310 O O . GLY B 1 128 ? 7.375 14.492 15.797 1 97.62 128 GLY B O 1
ATOM 2311 N N . PRO B 1 129 ? 8.891 15.078 17.391 1 98.44 129 PRO B N 1
ATOM 2312 C CA . PRO B 1 129 ? 8.109 16.234 17.828 1 98.44 129 PRO B CA 1
ATOM 2313 C C . PRO B 1 129 ? 7.969 17.297 16.734 1 98.44 129 PRO B C 1
ATOM 2315 O O . PRO B 1 129 ? 8.922 17.547 15.992 1 98.44 129 PRO B O 1
ATOM 2318 N N . ILE B 1 130 ? 6.801 17.891 16.703 1 98.81 130 ILE B N 1
ATOM 2319 C CA . ILE B 1 130 ? 6.469 18.906 15.719 1 98.81 130 ILE B CA 1
ATOM 2320 C C . ILE B 1 130 ? 6.309 20.266 16.406 1 98.81 130 ILE B C 1
ATOM 2322 O O . ILE B 1 130 ? 5.637 20.375 17.422 1 98.81 130 ILE B O 1
ATOM 2326 N N . LYS B 1 131 ? 6.934 21.234 15.773 1 98.81 131 LYS B N 1
ATOM 2327 C CA . LYS B 1 131 ? 6.801 22.609 16.25 1 98.81 131 LYS B CA 1
ATOM 2328 C C . LYS B 1 131 ? 6.25 23.516 15.164 1 98.81 131 LYS B C 1
ATOM 2330 O O . LYS B 1 131 ? 6.801 23.594 14.062 1 98.81 131 LYS B O 1
ATOM 2335 N N . ILE B 1 132 ? 5.109 24.203 15.477 1 98.75 132 ILE B N 1
ATOM 2336 C CA . ILE B 1 132 ? 4.609 25.219 14.555 1 98.75 132 ILE B CA 1
ATOM 2337 C C . ILE B 1 132 ? 5.438 26.484 14.688 1 98.75 132 ILE B C 1
ATOM 2339 O O . ILE B 1 132 ? 5.473 27.109 15.758 1 98.75 132 ILE B O 1
ATOM 2343 N N . ARG B 1 133 ? 6.031 26.891 13.672 1 98.19 133 ARG B N 1
ATOM 2344 C CA . ARG B 1 133 ? 6.914 28.047 13.688 1 98.19 133 ARG B CA 1
ATOM 2345 C C . ARG B 1 133 ? 6.129 29.344 13.461 1 98.19 133 ARG B C 1
ATOM 2347 O O . ARG B 1 133 ? 6.363 30.344 14.148 1 98.19 133 ARG B O 1
ATOM 2354 N N . LYS B 1 134 ? 5.301 29.359 12.516 1 97.19 134 LYS B N 1
ATOM 2355 C CA . LYS B 1 134 ? 4.5 30.547 12.203 1 97.19 134 LYS B CA 1
ATOM 2356 C C . LYS B 1 134 ? 3.293 30.172 11.344 1 97.19 134 LYS B C 1
ATOM 2358 O O . LYS B 1 134 ? 3.283 29.125 10.703 1 97.19 134 LYS B O 1
ATOM 2363 N N . VAL B 1 135 ? 2.275 31 11.414 1 98.25 135 VAL B N 1
ATOM 2364 C CA . VAL B 1 135 ? 1.066 30.891 10.602 1 98.25 135 VAL B CA 1
ATOM 2365 C C . VAL B 1 135 ? 0.804 32.219 9.875 1 98.25 135 VAL B C 1
ATOM 2367 O O . VAL B 1 135 ? 0.893 33.281 10.477 1 98.25 135 VAL B O 1
ATOM 2370 N N . ARG B 1 136 ? 0.615 32.094 8.57 1 97.81 136 ARG B N 1
ATOM 2371 C CA . ARG B 1 136 ? 0.318 33.281 7.758 1 97.81 136 ARG B CA 1
ATOM 2372 C C . ARG B 1 136 ? -1.012 33.125 7.031 1 97.81 136 ARG B C 1
ATOM 2374 O O . ARG B 1 136 ? -1.243 32.094 6.367 1 97.81 136 ARG B O 1
ATOM 2381 N N . PHE B 1 137 ? -1.87 34.156 7.176 1 98.12 137 PHE B N 1
ATOM 2382 C CA . PHE B 1 137 ? -3.135 34.188 6.449 1 98.12 137 PHE B CA 1
ATOM 2383 C C . PHE B 1 137 ? -3.09 35.188 5.309 1 98.12 137 PHE B C 1
ATOM 2385 O O . PHE B 1 137 ? -2.811 36.375 5.531 1 98.12 137 PHE B O 1
ATOM 2392 N N . ARG B 1 138 ? -3.289 34.594 4.133 1 97.06 138 ARG B N 1
ATOM 2393 C CA . ARG B 1 138 ? -3.391 35.469 2.959 1 97.06 138 ARG B CA 1
ATOM 2394 C C . ARG B 1 138 ? -4.848 35.75 2.605 1 97.06 138 ARG B C 1
ATOM 2396 O O . ARG B 1 138 ? -5.449 35 1.815 1 97.06 138 ARG B O 1
ATOM 2403 N N . LYS B 1 139 ? -5.332 36.875 3.094 1 94.81 139 LYS B N 1
ATOM 2404 C CA . LYS B 1 139 ? -6.754 37.188 3.01 1 94.81 139 LYS B CA 1
ATOM 2405 C C . LYS B 1 139 ? -7.215 37.281 1.558 1 94.81 139 LYS B C 1
ATOM 2407 O O . LYS B 1 139 ? -8.25 36.719 1.198 1 94.81 139 LYS B O 1
ATOM 2412 N N . SER B 1 140 ? -6.492 37.938 0.707 1 94.88 140 SER B N 1
ATOM 2413 C CA . SER B 1 140 ? -6.883 38.188 -0.676 1 94.88 140 SER B CA 1
ATOM 2414 C C . SER B 1 140 ? -7.023 36.906 -1.461 1 94.88 140 SER B C 1
ATOM 2416 O O . SER B 1 140 ? -7.797 36.844 -2.418 1 94.88 140 SER B O 1
ATOM 2418 N N . LYS B 1 141 ? -6.367 35.812 -0.998 1 95.75 141 LYS B N 1
ATOM 2419 C CA . LYS B 1 141 ? -6.375 34.562 -1.738 1 95.75 141 LYS B CA 1
ATOM 2420 C C . LYS B 1 141 ? -7.172 33.469 -0.997 1 95.75 141 LYS B C 1
ATOM 2422 O O . LYS B 1 141 ? -7.434 32.406 -1.541 1 95.75 141 LYS B O 1
ATOM 2427 N N . GLY B 1 142 ? -7.539 33.781 0.227 1 97.38 142 GLY B N 1
ATOM 2428 C CA . GLY B 1 142 ? -8.211 32.781 1.037 1 97.38 142 GLY B CA 1
ATOM 2429 C C . GLY B 1 142 ? -7.34 31.562 1.338 1 97.38 142 GLY B C 1
ATOM 2430 O O . GLY B 1 142 ? -7.785 30.422 1.215 1 97.38 142 GLY B O 1
ATOM 2431 N N . LEU B 1 143 ? -6.066 31.844 1.663 1 98.19 143 LEU B N 1
ATOM 2432 C CA . LEU B 1 143 ? -5.109 30.781 1.921 1 98.19 143 LEU B CA 1
ATOM 2433 C C . LEU B 1 143 ? -4.496 30.922 3.311 1 98.19 143 LEU B C 1
ATOM 2435 O O . LEU B 1 143 ? -4.18 32.031 3.744 1 98.19 143 LEU B O 1
ATOM 2439 N N . LEU B 1 144 ? -4.402 29.859 3.969 1 98.62 144 LEU B N 1
ATOM 2440 C CA . LEU B 1 144 ? -3.742 29.766 5.266 1 98.62 144 LEU B CA 1
ATOM 2441 C C . LEU B 1 144 ? -2.463 28.938 5.164 1 98.62 144 LEU B C 1
ATOM 2443 O O . LEU B 1 144 ? -2.5 27.781 4.742 1 98.62 144 LEU B O 1
ATOM 2447 N N . GLU B 1 145 ? -1.327 29.531 5.574 1 98.69 145 GLU B N 1
ATOM 2448 C CA . GLU B 1 145 ? -0.028 28.875 5.57 1 98.69 145 GLU B CA 1
ATOM 2449 C C . GLU B 1 145 ? 0.387 28.469 6.98 1 98.69 145 GLU B C 1
ATOM 2451 O O . GLU B 1 145 ? 0.452 29.297 7.883 1 98.69 145 GLU B O 1
ATOM 2456 N N . ILE B 1 146 ? 0.648 27.234 7.129 1 98.75 146 ILE B N 1
ATOM 2457 C CA . ILE B 1 146 ? 1.154 26.734 8.398 1 98.75 146 ILE B CA 1
ATOM 2458 C C . ILE B 1 146 ? 2.594 26.25 8.227 1 98.75 146 ILE B C 1
ATOM 2460 O O . ILE B 1 146 ? 2.844 25.234 7.562 1 98.75 146 ILE B O 1
ATOM 2464 N N . HIS B 1 147 ? 3.498 26.969 8.852 1 98.81 147 HIS B N 1
ATOM 2465 C CA . HIS B 1 147 ? 4.914 26.625 8.836 1 98.81 147 HIS B CA 1
ATOM 2466 C C . HIS B 1 147 ? 5.297 25.812 10.07 1 98.81 147 HIS B C 1
ATOM 2468 O O . HIS B 1 147 ? 5.02 26.234 11.195 1 98.81 147 HIS B O 1
ATOM 2474 N N . PHE B 1 148 ? 5.918 24.656 9.859 1 98.88 148 PHE B N 1
ATOM 2475 C CA . PHE B 1 148 ? 6.312 23.828 11 1 98.88 148 PHE B CA 1
ATOM 2476 C C . PHE B 1 148 ? 7.699 23.25 10.789 1 98.88 148 PHE B C 1
ATOM 2478 O O . PHE B 1 148 ? 8.258 23.328 9.688 1 98.88 148 PHE B O 1
ATOM 2485 N N . GLU B 1 149 ? 8.289 22.656 11.875 1 98.69 149 GLU B N 1
ATOM 2486 C CA . GLU B 1 149 ? 9.562 21.953 11.805 1 98.69 149 GLU B CA 1
ATOM 2487 C C . GLU B 1 149 ? 9.594 20.781 12.773 1 98.69 149 GLU B C 1
ATOM 2489 O O . GLU B 1 149 ? 8.867 20.766 13.766 1 98.69 149 GLU B O 1
ATOM 2494 N N . LEU B 1 150 ? 10.359 19.781 12.445 1 98.38 150 LEU B N 1
ATOM 2495 C CA . LEU B 1 150 ? 10.625 18.688 13.359 1 98.38 150 LEU B CA 1
ATOM 2496 C C . LEU B 1 150 ? 11.781 19.016 14.297 1 98.38 150 LEU B C 1
ATOM 2498 O O . LEU B 1 150 ? 12.82 19.5 13.852 1 98.38 150 LEU B O 1
ATOM 2502 N N . LEU B 1 151 ? 11.57 18.766 15.539 1 95 151 LEU B N 1
ATOM 2503 C CA . LEU B 1 151 ? 12.625 19.047 16.5 1 95 151 LEU B CA 1
ATOM 2504 C C . LEU B 1 151 ? 13.609 17.891 16.578 1 95 151 LEU B C 1
ATOM 2506 O O . LEU B 1 151 ? 13.203 16.719 16.578 1 95 151 LEU B O 1
ATOM 2510 N N . GLU B 1 152 ? 14.773 17.938 15.875 1 76.12 152 GLU B N 1
ATOM 2511 C CA . GLU B 1 152 ? 15.789 16.891 15.859 1 76.12 152 GLU B CA 1
ATOM 2512 C C . GLU B 1 152 ? 16.172 16.469 17.281 1 76.12 152 GLU B C 1
ATOM 2514 O O . GLU B 1 152 ? 16.219 17.312 18.188 1 76.12 152 GLU B O 1
ATOM 2519 N N . LEU B 1 153 ? 15.688 15.25 17.656 1 57.28 153 LEU B N 1
ATOM 2520 C CA . LEU B 1 153 ? 16.219 14.703 18.906 1 57.28 153 LEU B CA 1
ATOM 2521 C C . LEU B 1 153 ? 17.734 14.859 18.953 1 57.28 153 LEU B C 1
ATOM 2523 O O . LEU B 1 153 ? 18.422 14.578 17.969 1 57.28 153 LEU B O 1
ATOM 2527 N N . GLU B 1 154 ? 18.328 15.734 19.516 1 45.84 154 GLU B N 1
ATOM 2528 C CA . GLU B 1 154 ? 19.766 15.805 19.781 1 45.84 154 GLU B CA 1
ATOM 2529 C C . GLU B 1 154 ? 20.375 14.414 19.938 1 45.84 154 GLU B C 1
ATOM 2531 O O . GLU B 1 154 ? 19.812 13.562 20.625 1 45.84 154 GLU B O 1
ATOM 2536 N N . ASN B 1 155 ? 20.812 13.828 18.875 1 41.41 155 ASN B N 1
ATOM 2537 C CA . ASN B 1 155 ? 21.688 12.695 19.172 1 41.41 155 ASN B CA 1
ATOM 2538 C C . ASN B 1 155 ? 22.422 12.891 20.5 1 41.41 155 ASN B C 1
ATOM 2540 O O . ASN B 1 155 ? 23 13.945 20.75 1 41.41 155 ASN B O 1
ATOM 2544 N N . PRO B 1 156 ? 22.141 12.133 21.641 1 37.94 156 PRO B N 1
ATOM 2545 C CA . PRO B 1 156 ? 23.203 12.312 22.641 1 37.94 156 PRO B CA 1
ATOM 2546 C C . PRO B 1 156 ? 24.594 12.281 22.016 1 37.94 156 PRO B C 1
ATOM 2548 O O . PRO B 1 156 ? 24.891 11.414 21.188 1 37.94 156 PRO B O 1
ATOM 2551 N N . SER B 1 157 ? 25.281 13.438 21.953 1 26.56 157 SER B N 1
ATOM 2552 C CA . SER B 1 157 ? 26.719 13.266 21.766 1 26.56 157 SER B CA 1
ATOM 2553 C C . SER B 1 157 ? 27.234 12.055 22.531 1 26.56 157 SER B C 1
ATOM 2555 O O . SER B 1 157 ? 26.812 11.812 23.672 1 26.56 157 SER B O 1
#

Sequence (314 aa):
MYSIEVRTHSALHVVKGAVVKVLGSEAKWTYSTYVKGNKGVLIVKFDRKPSDEEIREIERLANEKVKENAPIKIYELPREEAEKMFGEDMYDLFPVPEDVRILKVVVIEDWNVNACNKEHTKTTGEIGPIKIRKVRFRKSKGLLEIHFELLELENPSMYSIEVRTHSALHVVKGAVVKVLGSEAKWTYSTYVKGNKGVLIVKFDRKPSDEEIREIERLANEKVKENAPIKIYELPREEAEKMFGEDMYDLFPVPEDVRILKVVVIEDWNVNACNKEHTKTTGEIGPIKIRKVRFRKSKGLLEIHFELLELENPS

GO terms:
  GO:0002161 aminoacyl-tRNA deacylase activity (F, IDA)

Solvent-accessible surface area (backbone atoms only — not comparable to full-atom values): 16614 Å² total; per-residue (Å²): 136,79,54,57,48,31,25,32,50,40,43,50,52,44,44,50,22,20,42,25,71,70,70,28,76,71,40,58,39,41,68,47,75,48,79,57,55,46,28,33,37,46,27,22,36,33,88,69,71,77,50,73,65,54,52,51,47,28,40,50,47,26,40,50,46,21,70,63,44,41,58,42,28,39,38,35,32,46,40,71,58,43,37,69,75,66,39,70,72,26,36,50,66,51,83,71,61,84,85,56,53,67,38,36,33,38,35,32,82,99,52,35,62,34,60,47,86,70,70,60,49,62,29,36,44,73,44,51,53,61,42,72,74,50,74,48,63,40,74,96,73,29,34,34,36,42,32,32,32,49,56,76,74,71,66,83,124,136,79,54,56,46,32,24,32,51,38,41,50,52,44,46,51,23,20,42,25,72,69,71,29,76,72,39,59,39,43,66,48,75,49,76,56,56,46,30,34,36,46,28,22,36,34,90,70,72,76,51,73,66,54,52,52,46,28,40,50,47,27,40,51,47,21,71,64,43,40,58,43,29,38,37,35,32,45,40,72,57,43,37,69,74,67,38,71,71,25,38,49,65,51,83,71,62,85,82,56,54,68,38,36,34,38,34,32,84,100,53,35,62,32,61,48,85,70,69,59,51,60,29,36,45,72,44,52,52,60,42,72,72,50,76,48,64,40,75,94,74,30,34,34,37,42,32,32,32,49,56,75,73,72,68,81,125